Protein AF-A0A4R3TZY7-F1 (afdb_monomer_lite)

Structure (mmCIF, N/CA/C/O backbone):
data_AF-A0A4R3TZY7-F1
#
_entry.id   AF-A0A4R3TZY7-F1
#
loop_
_atom_site.group_PDB
_atom_site.id
_atom_site.type_symbol
_atom_site.label_atom_id
_atom_site.label_alt_id
_atom_site.label_comp_id
_atom_site.label_asym_id
_atom_site.label_entity_id
_atom_site.label_seq_id
_atom_site.pdbx_PDB_ins_code
_atom_site.Cartn_x
_atom_site.Cartn_y
_atom_site.Cartn_z
_atom_site.occupancy
_atom_site.B_iso_or_equiv
_atom_site.auth_seq_id
_atom_site.auth_comp_id
_atom_site.auth_asym_id
_atom_site.auth_atom_id
_atom_site.pdbx_PDB_model_num
ATOM 1 N N . MET A 1 1 ? 33.928 30.232 -74.718 1.00 36.72 1 MET A N 1
ATOM 2 C CA . MET A 1 1 ? 33.000 29.141 -75.083 1.00 36.72 1 MET A CA 1
ATOM 3 C C . MET A 1 1 ? 32.200 28.792 -73.833 1.00 36.72 1 MET A C 1
ATOM 5 O O . MET A 1 1 ? 32.835 28.385 -72.875 1.00 36.72 1 MET A O 1
ATOM 9 N N . ARG A 1 2 ? 30.868 29.002 -73.884 1.00 39.94 2 ARG A N 1
ATOM 10 C CA . ARG A 1 2 ? 29.787 28.531 -72.974 1.00 39.94 2 ARG A CA 1
ATOM 11 C C . ARG A 1 2 ? 29.890 29.001 -71.509 1.00 39.94 2 ARG A C 1
ATOM 13 O O . ARG A 1 2 ? 30.764 28.547 -70.793 1.00 39.94 2 ARG A O 1
ATOM 20 N N . GLN A 1 3 ? 29.173 30.028 -71.039 1.00 40.41 3 GLN A N 1
ATOM 21 C CA . GLN A 1 3 ? 27.714 30.279 -70.971 1.00 40.41 3 GLN A CA 1
ATOM 22 C C . GLN A 1 3 ? 26.880 29.210 -70.241 1.00 40.41 3 GLN A C 1
ATOM 24 O O . GLN A 1 3 ? 27.069 28.013 -70.434 1.00 40.41 3 GLN A O 1
ATOM 29 N N . ALA A 1 4 ? 25.993 29.759 -69.403 1.00 42.47 4 ALA A N 1
ATOM 30 C CA . ALA A 1 4 ? 25.164 29.222 -68.330 1.00 42.47 4 ALA A CA 1
ATOM 31 C C . ALA A 1 4 ? 24.164 28.124 -68.714 1.00 42.47 4 ALA A C 1
ATOM 33 O O . ALA A 1 4 ? 23.693 28.082 -69.848 1.00 42.47 4 ALA A O 1
ATOM 34 N N . ILE A 1 5 ? 23.766 27.337 -67.706 1.00 45.72 5 ILE A N 1
ATOM 35 C CA . ILE A 1 5 ? 22.423 26.758 -67.597 1.00 45.72 5 ILE A CA 1
ATOM 36 C C . ILE A 1 5 ? 21.953 26.931 -66.146 1.00 45.72 5 ILE A C 1
ATOM 38 O O . ILE A 1 5 ? 22.625 26.498 -65.210 1.00 45.72 5 ILE A O 1
ATOM 42 N N . ASP A 1 6 ? 20.819 27.617 -66.020 1.00 44.31 6 ASP A N 1
ATOM 43 C CA . ASP A 1 6 ? 19.999 27.817 -64.828 1.00 44.31 6 ASP A CA 1
ATOM 44 C C . ASP A 1 6 ? 19.553 26.500 -64.177 1.00 44.31 6 ASP A C 1
ATOM 46 O O . ASP A 1 6 ? 19.299 25.502 -64.851 1.00 44.31 6 ASP A O 1
ATOM 50 N N . GLY A 1 7 ? 19.379 26.524 -62.856 1.00 39.69 7 GLY A N 1
ATOM 51 C CA . GLY A 1 7 ? 18.825 25.411 -62.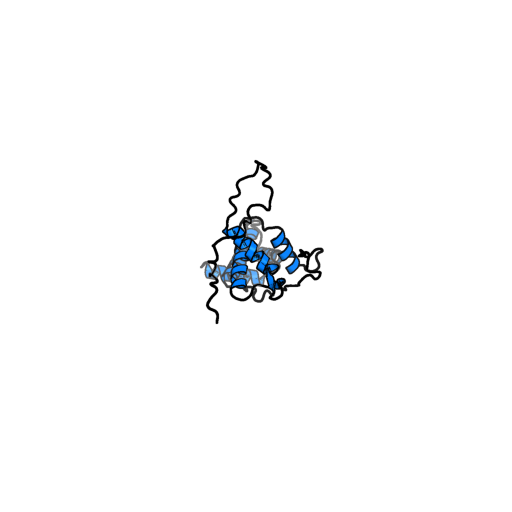089 1.00 39.69 7 GLY A CA 1
ATOM 52 C C . GLY A 1 7 ? 18.216 25.894 -60.781 1.00 39.69 7 GLY A C 1
ATOM 53 O O . GLY A 1 7 ? 18.884 25.939 -59.755 1.00 39.69 7 GLY A O 1
ATOM 54 N N . GLN A 1 8 ? 16.952 26.292 -60.879 1.00 39.03 8 GLN A N 1
ATOM 55 C CA . GLN A 1 8 ? 16.021 26.715 -59.836 1.00 39.03 8 GLN A CA 1
ATOM 56 C C . GLN A 1 8 ? 16.122 25.925 -58.518 1.00 39.03 8 GLN A C 1
ATOM 58 O O . GLN A 1 8 ? 16.147 24.697 -58.515 1.00 39.03 8 GLN A O 1
ATOM 63 N N . VAL A 1 9 ? 16.060 26.648 -57.396 1.00 52.22 9 VAL A N 1
ATOM 64 C CA . VAL A 1 9 ? 15.755 26.103 -56.065 1.00 52.22 9 VAL A CA 1
ATOM 65 C C . VAL A 1 9 ? 14.270 25.721 -56.030 1.00 52.22 9 VAL A C 1
ATOM 67 O O . VAL A 1 9 ? 13.437 26.614 -56.206 1.00 52.22 9 VAL A O 1
ATOM 70 N N . PRO A 1 10 ? 13.889 24.457 -55.775 1.00 44.47 10 PRO A N 1
ATOM 71 C CA . PRO A 1 10 ? 12.520 24.141 -55.414 1.00 44.47 10 PRO A CA 1
ATOM 72 C C . PRO A 1 10 ? 12.317 24.504 -53.945 1.00 44.47 10 PRO A C 1
ATOM 74 O O . PRO A 1 10 ? 12.940 23.940 -53.045 1.00 44.47 10 PRO A O 1
ATOM 77 N N . SER A 1 11 ? 11.445 25.479 -53.720 1.00 49.03 11 SER A N 1
ATOM 78 C CA . SER A 1 11 ? 10.800 25.733 -52.440 1.00 49.03 11 SER A CA 1
ATOM 79 C C . SER A 1 11 ? 10.118 24.445 -51.978 1.00 49.03 11 SE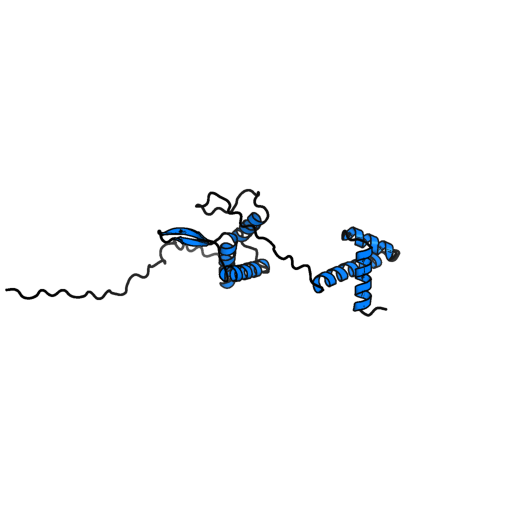R A C 1
ATOM 81 O O . SER A 1 11 ? 9.190 23.980 -52.635 1.00 49.03 11 SER A O 1
ATOM 83 N N . ALA A 1 12 ? 10.598 23.850 -50.885 1.00 40.25 12 ALA A N 1
ATOM 84 C CA . ALA A 1 12 ? 9.912 22.734 -50.253 1.00 40.25 12 ALA A CA 1
ATOM 85 C C . ALA A 1 12 ? 8.586 23.253 -49.684 1.00 40.25 12 ALA A C 1
ATOM 87 O O . ALA A 1 12 ? 8.556 24.059 -48.752 1.00 40.25 12 ALA A O 1
ATOM 88 N N . SER A 1 13 ? 7.511 22.837 -50.338 1.00 43.16 13 SER A N 1
ATOM 89 C CA . SER A 1 13 ? 6.131 22.926 -49.898 1.00 43.16 13 SER A CA 1
ATOM 90 C C . SER A 1 13 ? 5.970 22.302 -48.511 1.00 43.16 13 SER A C 1
ATOM 92 O O . SER A 1 13 ? 6.480 21.215 -48.252 1.00 43.16 13 SER A O 1
ATOM 94 N N . ASN A 1 14 ? 5.239 22.999 -47.639 1.00 50.97 14 ASN A N 1
ATOM 95 C CA . ASN A 1 14 ? 4.512 22.369 -46.544 1.00 50.97 14 ASN A CA 1
ATOM 96 C C . ASN A 1 14 ? 3.617 21.287 -47.146 1.00 50.97 14 ASN A C 1
ATOM 98 O O . ASN A 1 14 ? 2.808 21.642 -47.995 1.00 50.97 14 ASN A O 1
ATOM 102 N N . GLU A 1 15 ? 3.769 20.036 -46.726 1.00 50.78 15 GLU A N 1
ATOM 103 C CA . GLU A 1 15 ? 2.727 19.004 -46.672 1.00 50.78 15 GLU A CA 1
ATOM 104 C C . GLU A 1 15 ? 3.341 17.691 -46.164 1.00 50.78 15 GLU A C 1
ATOM 106 O O . GLU A 1 15 ? 4.545 17.469 -46.291 1.00 50.78 15 GLU A O 1
ATOM 111 N N . ASP A 1 16 ? 2.480 16.875 -45.559 1.00 48.19 16 ASP A N 1
ATOM 112 C CA . ASP A 1 16 ? 2.703 15.554 -44.959 1.00 48.19 16 ASP A CA 1
ATOM 113 C C . ASP A 1 16 ? 2.975 15.540 -43.444 1.00 48.19 16 ASP A C 1
ATOM 115 O O . ASP A 1 16 ? 3.926 14.940 -42.938 1.00 48.19 16 ASP A O 1
ATOM 119 N N . GLU A 1 17 ? 2.045 16.134 -42.687 1.00 51.94 17 GLU A N 1
ATOM 120 C CA . GLU A 1 17 ? 1.687 15.544 -41.393 1.00 51.94 17 GLU A CA 1
ATOM 121 C C . GLU A 1 17 ? 1.022 14.179 -41.657 1.00 51.94 17 GLU A C 1
ATOM 123 O O . GLU A 1 17 ? 0.091 14.104 -42.462 1.00 51.94 17 GLU A O 1
ATOM 128 N N . PRO A 1 18 ? 1.473 13.082 -41.025 1.00 50.00 18 PRO A N 1
ATOM 129 C CA . PRO A 1 18 ? 0.845 11.783 -41.216 1.00 50.00 18 PRO A CA 1
ATOM 130 C C . PRO A 1 18 ? -0.581 11.792 -40.651 1.00 50.00 18 PRO A C 1
ATOM 132 O O . PRO A 1 18 ? -0.791 11.951 -39.447 1.00 50.00 18 PRO A O 1
ATOM 135 N N . ASP A 1 19 ? -1.552 11.605 -41.545 1.00 52.56 19 ASP A N 1
ATOM 136 C CA . ASP A 1 19 ? -2.971 11.454 -41.237 1.00 52.56 19 ASP A CA 1
ATOM 137 C C . ASP A 1 19 ? -3.220 10.097 -40.555 1.00 52.56 19 ASP A C 1
ATOM 139 O O . ASP A 1 19 ? -3.372 9.051 -41.189 1.00 52.56 19 ASP A O 1
ATOM 143 N N . TRP A 1 20 ? -3.204 10.103 -39.222 1.00 53.31 20 TRP A N 1
ATOM 144 C CA . TRP A 1 20 ? -3.446 8.915 -38.397 1.00 53.31 20 TRP A CA 1
ATOM 145 C C . TRP A 1 20 ? -4.936 8.566 -38.250 1.00 53.31 20 TRP A C 1
ATOM 147 O O . TRP A 1 20 ? -5.265 7.600 -37.559 1.00 53.31 20 TRP A O 1
ATOM 157 N N . ALA A 1 21 ? -5.851 9.313 -38.879 1.00 45.91 21 ALA A N 1
ATOM 158 C CA . ALA A 1 21 ? -7.289 9.185 -38.636 1.00 45.91 21 ALA A CA 1
ATOM 159 C C . ALA A 1 21 ? -7.951 7.945 -39.278 1.00 45.91 21 ALA A C 1
ATOM 161 O O . ALA A 1 21 ? -9.119 7.677 -39.011 1.00 45.91 21 ALA A O 1
ATOM 162 N N . GLY A 1 22 ? -7.237 7.167 -40.102 1.00 48.06 22 GLY A N 1
ATOM 163 C CA . GLY A 1 22 ? -7.840 6.118 -40.941 1.00 48.06 22 GLY A CA 1
ATOM 164 C C . GLY A 1 22 ? -7.630 4.654 -40.526 1.00 48.06 22 GLY A C 1
ATOM 165 O O . GLY A 1 22 ? -8.086 3.768 -41.243 1.00 48.06 22 GLY A O 1
ATOM 166 N N . LEU A 1 23 ? -6.924 4.354 -39.429 1.00 47.91 23 LEU A N 1
ATOM 167 C CA . LEU A 1 23 ? -6.472 2.977 -39.134 1.00 47.91 23 LEU A CA 1
ATOM 168 C C . LEU A 1 23 ? -7.411 2.127 -38.257 1.00 47.91 23 LEU A C 1
ATOM 170 O O . LEU A 1 23 ? -7.113 0.956 -38.026 1.00 47.91 23 LEU A O 1
ATOM 174 N N . PHE A 1 24 ? -8.552 2.662 -37.816 1.00 45.72 24 PHE A N 1
ATOM 175 C CA . PHE A 1 24 ? -9.557 1.898 -37.069 1.00 45.72 24 PHE A CA 1
ATOM 176 C C . PHE A 1 24 ? -10.939 2.081 -37.708 1.00 45.72 24 PHE A C 1
ATOM 178 O O . PHE A 1 24 ? -11.412 3.215 -37.784 1.00 45.72 24 PHE A O 1
ATOM 185 N N . PRO A 1 25 ? -11.605 1.011 -38.183 1.00 42.97 25 PRO A N 1
ATOM 186 C CA . PRO A 1 25 ? -12.984 1.124 -38.632 1.00 42.97 25 PRO A CA 1
ATOM 187 C C . PRO A 1 25 ? -13.856 1.512 -37.432 1.00 42.97 25 PRO A C 1
ATOM 189 O O . PRO A 1 25 ? -13.900 0.800 -36.429 1.00 42.97 25 PRO A O 1
ATOM 192 N N . VAL A 1 26 ? -14.526 2.661 -37.530 1.00 51.50 26 VAL A N 1
ATOM 193 C CA . VAL A 1 26 ? -15.570 3.074 -36.586 1.00 51.50 26 VAL A CA 1
ATOM 194 C C . VAL A 1 26 ? -16.808 2.243 -36.909 1.00 51.50 26 VAL A C 1
ATOM 196 O O . VAL A 1 26 ? -17.621 2.617 -37.751 1.00 51.50 26 VAL A O 1
ATOM 199 N N . GLU A 1 27 ? -16.915 1.067 -36.294 1.00 46.28 27 GLU A N 1
ATOM 200 C CA . GLU A 1 27 ? -18.196 0.375 -36.203 1.00 46.28 27 GLU A CA 1
ATOM 201 C C . GLU A 1 27 ? -19.048 1.100 -35.158 1.00 46.28 27 GLU A C 1
ATOM 203 O O . GLU A 1 27 ? -18.733 1.132 -33.968 1.00 46.28 27 GLU A O 1
ATOM 208 N N . ASP A 1 28 ? -20.104 1.738 -35.653 1.00 49.25 28 ASP A N 1
ATOM 209 C CA . ASP A 1 28 ? -21.058 2.559 -34.916 1.00 49.25 28 ASP A CA 1
ATOM 210 C C . ASP A 1 28 ? -21.964 1.672 -34.040 1.00 49.25 28 ASP A C 1
ATOM 212 O O . ASP A 1 28 ? -23.135 1.432 -34.339 1.00 49.25 28 ASP A O 1
ATOM 216 N N . ASN A 1 29 ? -21.405 1.129 -32.955 1.00 44.31 29 ASN A N 1
ATOM 217 C CA . ASN A 1 29 ? -22.172 0.484 -31.892 1.00 44.31 29 ASN A CA 1
ATOM 218 C C . ASN A 1 29 ? -22.624 1.542 -30.887 1.00 44.31 29 ASN A C 1
ATOM 220 O O . ASN A 1 29 ? -22.023 1.790 -29.842 1.00 44.31 29 ASN A O 1
ATOM 224 N N . SER A 1 30 ? -23.737 2.167 -31.245 1.00 48.91 30 SER A N 1
ATOM 225 C CA . SER A 1 30 ? -24.542 3.040 -30.403 1.00 48.91 30 SER A CA 1
ATOM 226 C C . SER A 1 30 ? -25.183 2.265 -29.245 1.00 48.91 30 SER A C 1
ATOM 228 O O . SER A 1 30 ? -26.372 1.960 -29.253 1.00 48.91 30 SER A O 1
ATOM 230 N N . SER A 1 31 ? -24.399 1.984 -28.207 1.00 55.66 31 SER A N 1
ATOM 231 C CA . SER A 1 31 ? -24.909 1.730 -26.858 1.00 55.66 31 SER A CA 1
ATOM 232 C C . SER A 1 31 ? -23.764 1.698 -25.855 1.00 55.66 31 SER A C 1
ATOM 234 O O . SER A 1 31 ? -23.296 0.615 -25.543 1.00 55.66 31 SER A O 1
ATOM 236 N N . GLU A 1 32 ? -23.313 2.828 -25.303 1.00 42.00 32 GLU A N 1
ATOM 237 C CA . GLU A 1 32 ? -22.439 2.748 -24.128 1.00 42.00 32 GLU A CA 1
ATOM 238 C C . GLU A 1 32 ? -22.428 4.044 -23.315 1.00 42.00 32 GLU A C 1
ATOM 240 O O . GLU A 1 32 ? -22.309 5.154 -23.827 1.00 42.00 32 GLU A O 1
ATOM 245 N N . SER A 1 33 ? -22.637 3.869 -22.014 1.00 41.56 33 SER A N 1
ATOM 246 C CA . SER A 1 33 ? -22.611 4.884 -20.970 1.00 41.56 33 SER A CA 1
ATOM 247 C C . SER A 1 33 ? -21.438 5.844 -21.143 1.00 41.56 33 SER A C 1
ATOM 249 O O . SER A 1 33 ? -20.289 5.407 -21.144 1.00 41.56 33 SER A O 1
ATOM 251 N N . GLY A 1 34 ? -21.734 7.142 -21.216 1.00 39.91 34 GLY A N 1
ATOM 252 C CA . GLY A 1 34 ? -20.739 8.207 -21.179 1.00 39.91 34 GLY A CA 1
ATOM 253 C C . GLY A 1 34 ? -19.966 8.187 -19.864 1.00 39.91 34 GLY A C 1
ATOM 254 O O . GLY A 1 34 ? -20.321 8.878 -18.912 1.00 39.91 34 GLY A O 1
ATOM 255 N N . VAL A 1 35 ? -18.913 7.377 -19.807 1.00 50.22 35 VAL A N 1
ATOM 256 C CA . VAL A 1 35 ? -17.815 7.575 -18.874 1.00 50.22 35 VAL A CA 1
ATOM 257 C C . VAL A 1 35 ? -16.957 8.634 -19.537 1.00 50.22 35 VAL A C 1
ATOM 259 O O . VAL A 1 35 ? -16.161 8.343 -20.426 1.00 50.22 35 VAL A O 1
ATOM 262 N N . GLU A 1 36 ? -17.182 9.884 -19.157 1.00 51.69 36 GLU A N 1
ATOM 263 C CA . GLU A 1 36 ? -16.222 10.952 -19.391 1.00 51.69 36 GLU A CA 1
ATOM 264 C C . GLU A 1 36 ? -14.937 10.510 -18.676 1.00 51.69 36 GLU A C 1
ATOM 266 O O . GLU A 1 36 ? -14.817 10.597 -17.454 1.00 51.69 36 GLU A O 1
ATOM 271 N N . LEU A 1 37 ? -14.047 9.842 -19.417 1.00 57.38 37 LEU A N 1
ATOM 272 C CA . LEU A 1 37 ? -12.809 9.320 -18.865 1.00 57.38 37 LEU A CA 1
ATOM 273 C C . LEU A 1 37 ? -11.982 10.526 -18.457 1.00 57.38 37 LEU A C 1
ATOM 275 O O . LEU A 1 37 ? -11.480 11.263 -19.304 1.00 57.38 37 LEU A O 1
ATOM 279 N N . ASP A 1 38 ? -11.878 10.716 -17.147 1.00 77.75 38 ASP A N 1
ATOM 280 C CA . ASP A 1 38 ? -11.058 11.752 -16.554 1.00 77.75 38 ASP A CA 1
ATOM 281 C C . ASP A 1 38 ? -9.638 11.646 -17.131 1.00 77.75 38 ASP A C 1
ATOM 283 O O . ASP A 1 38 ? -8.943 10.637 -16.962 1.00 77.75 38 ASP A O 1
ATOM 287 N N . LEU A 1 39 ? -9.223 12.673 -17.874 1.00 80.38 39 LEU A N 1
ATOM 288 C CA . LEU A 1 39 ? -7.907 12.727 -18.511 1.00 80.38 39 LEU A CA 1
ATOM 289 C C . LEU A 1 39 ? -6.795 12.569 -17.467 1.00 80.38 39 LEU A C 1
ATOM 291 O O . LEU A 1 39 ? -5.768 11.951 -17.750 1.00 80.38 39 LEU A O 1
ATOM 295 N N . GLU A 1 40 ? -7.032 13.039 -16.238 1.00 85.19 40 GLU A N 1
ATOM 296 C CA . GLU A 1 40 ? -6.110 12.865 -15.121 1.00 85.19 40 GLU A CA 1
ATOM 297 C C . GLU A 1 40 ? -5.992 11.395 -14.696 1.00 85.19 40 GLU A C 1
ATOM 299 O O . GLU A 1 40 ? -4.889 10.919 -14.418 1.00 85.19 40 GLU A O 1
ATOM 304 N N . PHE A 1 41 ? -7.098 10.646 -14.712 1.00 86.44 41 PHE A N 1
ATOM 305 C CA . PHE A 1 41 ? -7.095 9.212 -14.425 1.00 86.44 41 PHE A CA 1
ATOM 306 C C . PHE A 1 41 ? -6.316 8.425 -15.483 1.00 86.44 41 PHE A C 1
ATOM 308 O O . PHE A 1 41 ? -5.525 7.542 -15.141 1.00 86.44 41 PHE A O 1
ATOM 315 N N . LEU A 1 42 ? -6.501 8.750 -16.766 1.00 87.25 42 LEU A N 1
ATOM 316 C CA . LEU A 1 42 ? -5.780 8.095 -17.861 1.00 87.25 42 LEU A CA 1
ATOM 317 C C . LEU A 1 42 ? -4.276 8.385 -17.821 1.00 87.25 42 LEU A C 1
ATOM 319 O O . LEU A 1 42 ? -3.466 7.482 -18.056 1.00 87.25 42 LEU A O 1
ATOM 323 N N . ASP A 1 43 ? -3.889 9.616 -17.500 1.00 90.19 43 ASP A N 1
ATOM 324 C CA . ASP A 1 43 ? -2.482 9.974 -17.331 1.00 90.19 43 ASP A CA 1
ATOM 325 C C . ASP A 1 43 ? -1.870 9.282 -16.111 1.00 90.19 43 ASP A C 1
ATOM 327 O O . ASP A 1 43 ? -0.760 8.739 -16.190 1.00 90.19 43 ASP A O 1
ATOM 331 N N . ASP A 1 44 ? -2.615 9.204 -15.008 1.00 90.69 44 ASP A N 1
ATOM 332 C CA . ASP A 1 44 ? -2.182 8.483 -13.818 1.00 90.69 44 ASP A CA 1
ATOM 333 C C . ASP A 1 44 ? -2.006 6.987 -14.084 1.00 90.69 44 ASP A C 1
ATOM 335 O O . ASP A 1 44 ? -1.027 6.383 -13.622 1.00 90.69 44 ASP A O 1
ATOM 339 N N . LEU A 1 45 ? -2.909 6.391 -14.865 1.00 90.00 45 LEU A N 1
ATOM 340 C CA . LEU A 1 45 ? -2.827 5.004 -15.309 1.00 90.00 45 LEU A CA 1
ATOM 341 C C . LEU A 1 45 ? -1.552 4.768 -16.126 1.00 90.00 45 LEU A C 1
ATOM 343 O O . LEU A 1 45 ? -0.762 3.880 -15.796 1.00 90.00 45 LEU A O 1
ATOM 347 N N . LYS A 1 46 ? -1.310 5.590 -17.153 1.00 88.75 46 LYS A N 1
ATOM 348 C CA . LYS A 1 46 ? -0.123 5.486 -18.016 1.00 88.75 46 LYS A CA 1
ATOM 349 C C . LYS A 1 46 ? 1.169 5.604 -17.215 1.00 88.75 46 LYS A C 1
ATOM 351 O O . LYS A 1 46 ? 2.080 4.790 -17.382 1.00 88.75 46 LYS A O 1
ATOM 356 N N . LEU A 1 47 ? 1.247 6.588 -16.321 1.00 90.69 47 LEU A N 1
ATOM 357 C CA . LEU A 1 47 ? 2.408 6.788 -15.457 1.00 90.69 47 LEU A CA 1
ATOM 358 C C . LEU A 1 47 ? 2.623 5.599 -14.518 1.00 90.69 47 LEU A C 1
ATOM 360 O O . LEU A 1 47 ? 3.757 5.151 -14.344 1.00 90.69 47 LEU A O 1
ATOM 364 N N . SER A 1 48 ? 1.547 5.054 -13.954 1.00 89.25 48 SER A N 1
ATOM 365 C CA . SER A 1 48 ? 1.598 3.898 -13.056 1.00 89.25 48 SER A CA 1
ATOM 366 C C . SER A 1 48 ? 2.057 2.631 -13.773 1.00 89.25 48 SER A C 1
ATOM 368 O O . SER A 1 48 ? 2.932 1.928 -13.269 1.00 89.25 48 SER A O 1
ATOM 370 N N . ILE A 1 49 ? 1.557 2.371 -14.983 1.00 86.31 49 ILE A N 1
ATOM 371 C CA . ILE A 1 49 ? 2.022 1.258 -15.823 1.00 86.31 49 ILE A CA 1
ATOM 372 C C . ILE A 1 49 ? 3.499 1.454 -16.184 1.00 86.31 49 ILE A C 1
ATOM 374 O O . ILE A 1 49 ? 4.297 0.536 -16.004 1.00 86.31 49 ILE A O 1
ATOM 378 N N . GLY A 1 50 ? 3.903 2.658 -16.600 1.00 84.12 50 GLY A N 1
ATOM 379 C CA . GLY A 1 50 ? 5.303 2.970 -16.903 1.00 84.12 50 GLY A CA 1
ATOM 380 C C . GLY A 1 50 ? 6.237 2.840 -15.692 1.00 84.12 50 GLY A C 1
ATOM 381 O O . GLY A 1 50 ? 7.400 2.451 -15.834 1.00 84.12 50 GLY A O 1
ATOM 382 N N . LEU A 1 51 ? 5.739 3.116 -14.483 1.00 87.19 51 LEU A N 1
ATOM 383 C CA . LEU A 1 51 ? 6.469 2.894 -13.237 1.00 87.19 51 LEU A CA 1
ATOM 384 C C . LEU A 1 51 ? 6.652 1.402 -12.948 1.00 87.19 51 LEU A C 1
ATOM 386 O O . LEU A 1 51 ? 7.761 0.985 -12.612 1.00 87.19 51 LEU A O 1
ATOM 390 N N . LEU A 1 52 ? 5.587 0.610 -13.046 1.00 84.38 52 LEU A N 1
ATOM 391 C CA . LEU A 1 52 ? 5.600 -0.794 -12.635 1.00 84.38 52 LEU A CA 1
ATOM 392 C C . LEU A 1 52 ? 6.217 -1.701 -13.713 1.00 84.38 52 LEU A C 1
ATOM 394 O O . LEU A 1 52 ? 7.124 -2.475 -13.419 1.00 84.38 52 LEU A O 1
ATOM 398 N N . GLY A 1 53 ? 5.777 -1.558 -14.964 1.00 75.50 53 GLY A N 1
ATOM 399 C CA . GLY A 1 53 ? 6.185 -2.383 -16.104 1.00 75.50 53 GLY A CA 1
ATOM 400 C C . GLY A 1 53 ? 7.353 -1.827 -16.922 1.00 75.50 53 GLY A C 1
ATOM 401 O O . GLY A 1 53 ? 7.961 -2.571 -17.688 1.00 75.50 53 GLY A O 1
ATOM 402 N N . GLY A 1 54 ? 7.718 -0.555 -16.747 1.00 81.19 54 GLY A N 1
ATOM 403 C CA . GLY A 1 54 ? 8.699 0.127 -17.596 1.00 81.19 54 GLY A CA 1
ATOM 404 C C . GLY A 1 54 ? 8.076 0.722 -18.865 1.00 81.19 54 GLY A C 1
ATOM 405 O O . GLY A 1 54 ? 6.924 0.466 -19.202 1.00 81.19 54 GLY A O 1
ATOM 406 N N . VAL A 1 55 ? 8.848 1.549 -19.564 1.00 80.00 55 VAL A N 1
ATOM 407 C CA . VAL A 1 55 ? 8.448 2.251 -20.791 1.00 80.00 55 VAL A CA 1
ATOM 408 C C . VAL A 1 55 ? 9.297 1.746 -21.950 1.00 80.00 55 VAL A C 1
ATOM 410 O O . VAL A 1 55 ? 10.496 1.524 -21.791 1.00 80.00 55 VAL A O 1
ATOM 413 N N . HIS A 1 56 ? 8.692 1.580 -23.120 1.00 78.31 56 HIS A N 1
ATOM 414 C CA . HIS A 1 56 ? 9.429 1.281 -24.342 1.00 78.31 56 HIS A CA 1
ATOM 415 C C . HIS A 1 56 ? 9.842 2.597 -24.992 1.00 78.31 56 HIS A C 1
ATOM 417 O O . HIS A 1 56 ? 9.008 3.466 -25.227 1.00 78.31 56 HIS A O 1
ATOM 423 N N . ASP A 1 57 ? 11.137 2.751 -25.229 1.00 76.31 57 ASP A N 1
ATOM 424 C CA . ASP A 1 57 ? 11.707 3.875 -25.960 1.00 76.31 57 ASP A CA 1
ATOM 425 C C . ASP A 1 57 ? 12.288 3.370 -27.279 1.00 76.31 57 ASP A C 1
ATOM 427 O O . ASP A 1 57 ? 12.680 2.205 -27.375 1.00 76.31 57 ASP A O 1
ATOM 431 N N . VAL A 1 58 ? 12.372 4.224 -28.292 1.00 76.56 58 VAL A N 1
ATOM 432 C CA . VAL A 1 58 ? 13.013 3.844 -29.553 1.00 76.56 58 VAL A CA 1
ATOM 433 C C . VAL A 1 58 ? 14.514 4.064 -29.393 1.00 76.56 58 VAL A C 1
ATOM 435 O O . VAL A 1 58 ? 14.987 5.176 -29.157 1.00 76.56 58 VAL A O 1
ATOM 438 N N . GLY A 1 59 ? 15.282 2.977 -29.456 1.00 69.75 59 GLY A N 1
ATOM 439 C CA . GLY A 1 59 ? 16.736 3.036 -29.416 1.00 69.75 59 GLY A CA 1
ATOM 440 C C . GLY A 1 59 ? 17.305 3.784 -30.624 1.00 69.75 59 GLY A C 1
ATOM 441 O O . GLY A 1 59 ? 16.637 3.967 -31.637 1.00 69.75 59 GLY A O 1
ATOM 442 N N . LYS A 1 60 ? 18.585 4.166 -30.548 1.00 75.38 60 LYS A N 1
ATOM 443 C CA . LYS A 1 60 ? 19.294 4.829 -31.661 1.00 75.38 60 LYS A CA 1
ATOM 444 C C . LYS A 1 60 ? 19.292 4.007 -32.956 1.00 75.38 60 LYS A C 1
ATOM 446 O O . LYS A 1 60 ? 19.402 4.577 -34.032 1.00 75.38 60 LYS A O 1
ATOM 451 N N . ASP A 1 61 ? 19.121 2.696 -32.826 1.00 79.25 61 ASP A N 1
ATOM 452 C CA . ASP A 1 61 ? 19.095 1.732 -33.925 1.00 79.25 61 ASP A CA 1
ATOM 453 C C . ASP A 1 61 ? 17.670 1.500 -34.474 1.00 79.25 61 ASP A C 1
ATOM 455 O O . ASP A 1 61 ? 17.447 0.580 -35.253 1.00 79.25 61 ASP A O 1
ATOM 459 N N . GLY A 1 62 ? 16.677 2.283 -34.026 1.00 77.19 62 GLY A N 1
ATOM 460 C CA . GLY A 1 62 ? 15.267 2.144 -34.414 1.00 77.19 62 GLY A CA 1
ATOM 461 C C . GLY A 1 62 ? 14.523 0.992 -33.726 1.00 77.19 62 GLY A C 1
ATOM 462 O O . GLY A 1 62 ? 13.324 0.825 -33.933 1.00 77.19 62 GLY A O 1
ATOM 463 N N . LEU A 1 63 ? 15.205 0.206 -32.888 1.00 70.50 63 LEU A N 1
ATOM 464 C CA . LEU A 1 63 ? 14.617 -0.932 -32.182 1.00 70.50 63 LEU A CA 1
ATOM 465 C C . LEU A 1 63 ? 13.969 -0.507 -30.851 1.00 70.50 63 LEU A C 1
ATOM 467 O O . LEU A 1 63 ? 14.551 0.310 -30.127 1.00 70.50 63 LEU A O 1
ATOM 471 N N . PRO A 1 64 ? 12.806 -1.075 -30.478 1.00 72.69 64 PRO A N 1
ATOM 472 C CA . PRO A 1 64 ? 12.179 -0.802 -29.192 1.00 72.69 64 PRO A CA 1
ATOM 473 C C . PRO A 1 64 ? 13.064 -1.322 -28.055 1.00 72.69 64 PRO A C 1
ATOM 475 O O . PRO A 1 64 ? 13.439 -2.492 -28.005 1.00 72.69 64 PRO A O 1
ATOM 478 N N . LYS A 1 65 ? 13.392 -0.437 -27.117 1.00 74.25 65 LYS A N 1
ATOM 479 C CA . LYS A 1 65 ? 14.192 -0.726 -25.932 1.00 74.25 65 LYS A CA 1
ATOM 480 C C . LYS A 1 65 ? 13.410 -0.373 -24.681 1.00 74.25 65 LYS A C 1
ATOM 482 O O . LYS A 1 65 ? 13.037 0.777 -24.458 1.00 74.25 65 LYS A O 1
ATOM 487 N N . LYS A 1 66 ? 13.227 -1.358 -23.809 1.00 75.00 66 LYS A N 1
ATOM 488 C CA . LYS A 1 66 ? 12.614 -1.146 -22.501 1.00 75.00 66 LYS A CA 1
ATOM 489 C C . LYS A 1 66 ? 13.549 -0.347 -21.593 1.00 75.00 66 LYS A C 1
ATOM 491 O O . LYS A 1 66 ? 14.722 -0.688 -21.417 1.00 75.00 66 LYS A O 1
ATOM 496 N N . ARG A 1 67 ? 13.026 0.718 -20.993 1.00 80.12 67 ARG A N 1
ATOM 497 C CA . ARG A 1 67 ? 13.692 1.513 -19.960 1.00 80.12 67 ARG A CA 1
ATOM 498 C C . ARG A 1 67 ? 12.748 1.806 -18.807 1.00 80.12 67 ARG A C 1
ATOM 500 O O . ARG A 1 67 ? 11.547 1.954 -18.980 1.00 80.12 67 ARG A O 1
ATOM 507 N N . TYR A 1 68 ? 13.309 1.976 -17.620 1.00 81.12 68 TYR A N 1
ATOM 508 C CA . TYR A 1 68 ? 12.543 2.416 -16.460 1.00 81.12 68 TYR A CA 1
ATOM 509 C C . TYR A 1 68 ? 12.563 3.935 -16.319 1.00 81.12 68 TYR A C 1
ATOM 511 O O . TYR A 1 68 ? 13.540 4.596 -16.687 1.00 81.12 68 TYR A O 1
ATOM 519 N N . LEU A 1 69 ? 11.484 4.475 -15.750 1.00 83.06 69 LEU A N 1
ATOM 520 C CA . LEU A 1 69 ? 11.428 5.864 -15.302 1.00 83.06 69 LEU A CA 1
ATOM 521 C C . LEU A 1 69 ? 12.512 6.104 -14.240 1.00 83.06 69 LEU A C 1
ATOM 523 O O . LEU A 1 69 ? 12.726 5.256 -13.372 1.00 83.06 69 LEU A O 1
ATOM 527 N N . ARG A 1 70 ? 13.200 7.250 -14.317 1.00 83.81 70 ARG A N 1
ATOM 528 C CA . ARG A 1 70 ? 14.271 7.649 -13.387 1.00 83.81 70 ARG A CA 1
ATOM 529 C C . ARG A 1 70 ? 14.092 9.098 -12.936 1.00 83.81 70 ARG A C 1
ATOM 531 O O . ARG A 1 70 ? 13.506 9.913 -13.651 1.00 83.81 70 ARG A O 1
ATOM 538 N N . GLY A 1 71 ? 14.627 9.424 -11.759 1.00 84.38 71 GLY A N 1
ATOM 539 C CA . GLY A 1 71 ? 14.624 10.786 -11.218 1.00 84.38 71 GLY A CA 1
ATOM 540 C C . GLY A 1 71 ? 13.207 11.341 -11.048 1.00 84.38 71 GLY A C 1
ATOM 541 O O . GLY A 1 71 ? 12.339 10.682 -10.475 1.00 84.38 71 GLY A O 1
ATOM 542 N N . ASN A 1 72 ? 12.956 12.539 -11.580 1.00 86.81 72 ASN A N 1
ATOM 543 C CA . ASN A 1 72 ? 11.663 13.219 -11.444 1.00 86.81 72 ASN A CA 1
ATOM 544 C C . ASN A 1 72 ? 10.494 12.433 -12.056 1.00 86.81 72 ASN A C 1
ATOM 546 O O . ASN A 1 72 ? 9.396 12.465 -11.508 1.00 86.81 72 ASN A O 1
ATOM 550 N N . GLN A 1 73 ? 10.722 11.685 -13.140 1.00 85.25 73 GLN A N 1
ATOM 551 C CA . GLN A 1 73 ? 9.674 10.878 -13.778 1.00 85.25 73 GLN A CA 1
ATOM 552 C C . GLN A 1 73 ? 9.171 9.778 -12.841 1.00 85.25 73 GLN A C 1
ATOM 554 O O . GLN A 1 73 ? 7.973 9.532 -12.745 1.00 85.25 73 GLN A O 1
ATOM 559 N N . GLU A 1 74 ? 10.087 9.149 -12.104 1.00 86.44 74 GLU A N 1
ATOM 560 C CA . GLU A 1 74 ? 9.731 8.126 -11.126 1.00 86.44 74 GLU A CA 1
ATOM 561 C C . GLU A 1 74 ? 8.930 8.726 -9.967 1.00 86.44 74 GLU A C 1
ATOM 563 O O . GLU A 1 74 ? 7.946 8.142 -9.521 1.00 86.44 74 GLU A O 1
ATOM 568 N N . PHE A 1 75 ? 9.321 9.909 -9.491 1.00 86.31 75 PHE A N 1
ATOM 569 C CA . PHE A 1 75 ? 8.612 10.596 -8.415 1.00 86.31 75 PHE A CA 1
ATOM 570 C C . PHE A 1 75 ? 7.177 10.975 -8.805 1.00 86.31 75 PHE A C 1
ATOM 572 O O . PHE A 1 75 ? 6.248 10.734 -8.033 1.00 86.31 75 PHE A O 1
ATOM 579 N N . VAL A 1 76 ? 6.990 11.528 -10.006 1.00 90.06 76 VAL A N 1
ATOM 580 C CA . VAL A 1 76 ? 5.662 11.866 -10.541 1.00 90.06 76 VAL A CA 1
ATOM 581 C C . VAL A 1 76 ? 4.818 10.603 -10.698 1.00 90.06 76 VAL A C 1
ATOM 583 O O . VAL A 1 76 ? 3.689 10.560 -10.217 1.00 90.06 76 VAL A O 1
ATOM 586 N N . ALA A 1 77 ? 5.388 9.536 -11.253 1.00 89.50 77 ALA A N 1
ATOM 587 C CA . ALA A 1 77 ? 4.664 8.287 -11.434 1.00 89.50 77 ALA A CA 1
ATOM 588 C C . ALA A 1 77 ? 4.312 7.584 -10.109 1.00 89.50 77 ALA A C 1
ATOM 590 O O . ALA A 1 77 ? 3.260 6.961 -9.994 1.00 89.50 77 ALA A O 1
ATOM 591 N N . ARG A 1 78 ? 5.137 7.729 -9.062 1.00 89.50 78 ARG A N 1
ATOM 592 C CA . ARG A 1 78 ? 4.795 7.266 -7.703 1.00 89.50 78 ARG A CA 1
ATOM 593 C C . ARG A 1 78 ? 3.609 8.034 -7.123 1.00 89.50 78 ARG A C 1
ATOM 595 O O . ARG A 1 78 ? 2.785 7.435 -6.436 1.00 89.50 78 ARG A O 1
ATOM 602 N N . LYS A 1 79 ? 3.523 9.346 -7.372 1.00 91.81 79 LYS A N 1
ATOM 603 C CA . LYS A 1 79 ? 2.365 10.155 -6.960 1.00 91.81 79 LYS A CA 1
ATOM 604 C C . LYS A 1 79 ? 1.103 9.727 -7.700 1.00 91.81 79 LYS A C 1
ATOM 606 O O . LYS A 1 79 ? 0.096 9.517 -7.035 1.00 91.81 79 LYS A O 1
ATOM 611 N N . ALA A 1 80 ? 1.191 9.540 -9.014 1.00 91.00 80 ALA A N 1
ATOM 612 C CA . ALA A 1 80 ? 0.105 9.020 -9.840 1.00 91.00 80 ALA A CA 1
ATOM 613 C C . ALA A 1 80 ? -0.423 7.679 -9.310 1.00 91.00 80 ALA A C 1
ATOM 615 O O . ALA A 1 80 ? -1.599 7.555 -8.980 1.00 91.00 80 ALA A O 1
ATOM 616 N N . LEU A 1 81 ? 0.471 6.710 -9.077 1.00 91.25 81 LEU A N 1
ATOM 617 C CA . LEU A 1 81 ? 0.091 5.418 -8.504 1.00 91.25 81 LEU A CA 1
ATOM 618 C C . LEU A 1 81 ? -0.577 5.572 -7.131 1.00 91.25 81 LEU A C 1
ATOM 620 O O . LEU A 1 81 ? -1.575 4.916 -6.844 1.00 91.25 81 LEU A O 1
ATOM 624 N N . ALA A 1 82 ? -0.063 6.458 -6.274 1.00 90.69 82 ALA A N 1
ATOM 625 C CA . ALA A 1 82 ? -0.673 6.719 -4.974 1.00 90.69 82 ALA A CA 1
ATOM 626 C C . ALA A 1 82 ? -2.068 7.358 -5.084 1.00 90.69 82 ALA A C 1
ATOM 628 O O . ALA A 1 82 ? -2.903 7.097 -4.220 1.00 90.69 82 ALA A O 1
ATOM 629 N N . ARG A 1 83 ? -2.329 8.182 -6.107 1.00 91.44 83 ARG A N 1
ATOM 630 C CA . ARG A 1 83 ? -3.665 8.730 -6.378 1.00 91.44 83 ARG A CA 1
ATOM 631 C C . ARG A 1 83 ? -4.623 7.638 -6.835 1.00 91.44 83 ARG A C 1
ATOM 633 O O . ARG A 1 83 ? -5.676 7.503 -6.219 1.00 91.44 83 ARG A O 1
ATOM 640 N N . LEU A 1 84 ? -4.217 6.798 -7.791 1.00 89.94 84 LEU A N 1
ATOM 641 C CA . LEU A 1 84 ? -5.025 5.656 -8.242 1.00 89.94 84 LEU A CA 1
ATOM 642 C C . LEU A 1 84 ? -5.407 4.734 -7.084 1.00 89.94 84 LEU A C 1
ATOM 644 O O . LEU A 1 84 ? -6.579 4.420 -6.908 1.00 89.94 84 LEU A O 1
ATOM 648 N N . LEU A 1 85 ? -4.433 4.350 -6.254 1.00 88.62 85 LEU A N 1
ATOM 649 C CA . LEU A 1 85 ? -4.657 3.431 -5.133 1.00 88.62 85 LEU A CA 1
ATOM 650 C C . LEU A 1 85 ? -5.509 4.024 -4.001 1.00 88.62 85 LEU A C 1
ATOM 652 O O . LEU A 1 85 ? -6.033 3.275 -3.182 1.00 88.62 85 LEU A O 1
ATOM 656 N N . ARG A 1 86 ? -5.608 5.354 -3.912 1.00 89.69 86 ARG A N 1
ATOM 657 C CA . ARG A 1 86 ? -6.465 6.047 -2.935 1.00 89.69 86 ARG A CA 1
ATOM 658 C C . ARG A 1 86 ? -7.832 6.412 -3.496 1.00 89.69 86 ARG A C 1
ATOM 660 O O . ARG A 1 86 ? -8.701 6.799 -2.720 1.00 89.69 86 ARG A O 1
ATOM 667 N N . SER A 1 87 ? -7.998 6.357 -4.814 1.00 87.19 87 SER A N 1
ATOM 668 C CA . SER A 1 87 ? -9.277 6.637 -5.449 1.00 87.19 87 SER A CA 1
ATOM 669 C C . SER A 1 87 ? -10.302 5.569 -5.065 1.00 87.19 87 SER A C 1
ATOM 671 O O . SER A 1 87 ? -9.954 4.430 -4.755 1.00 87.19 87 SER A O 1
ATOM 673 N N . SER A 1 88 ? -11.581 5.933 -5.094 1.00 81.94 88 SER A N 1
ATOM 674 C CA . SER A 1 88 ? -12.688 4.984 -4.935 1.00 81.94 88 SER A CA 1
ATOM 675 C C . SER A 1 88 ? -12.918 4.122 -6.181 1.00 81.94 88 SER A C 1
ATOM 677 O O . SER A 1 88 ? -13.771 3.237 -6.161 1.00 81.94 88 SER A O 1
ATOM 679 N N . ASN A 1 89 ? -12.192 4.392 -7.269 1.00 82.94 89 ASN A N 1
ATOM 680 C CA . ASN A 1 89 ? -12.351 3.695 -8.535 1.00 82.94 89 ASN A CA 1
ATOM 681 C C . ASN A 1 89 ? -11.672 2.321 -8.482 1.00 82.94 89 ASN A C 1
ATOM 683 O O . ASN A 1 89 ? -10.640 2.155 -7.823 1.00 82.94 89 ASN A O 1
ATOM 687 N N . PRO A 1 90 ? -12.220 1.318 -9.187 1.00 84.50 90 PRO A N 1
ATOM 688 C CA . PRO A 1 90 ? -11.567 0.026 -9.286 1.00 84.50 90 PRO A CA 1
ATOM 689 C C . PRO A 1 90 ? -10.193 0.184 -9.945 1.00 84.50 90 PRO A C 1
ATOM 691 O O . PRO A 1 90 ? -10.054 0.811 -10.994 1.00 84.50 90 PRO A 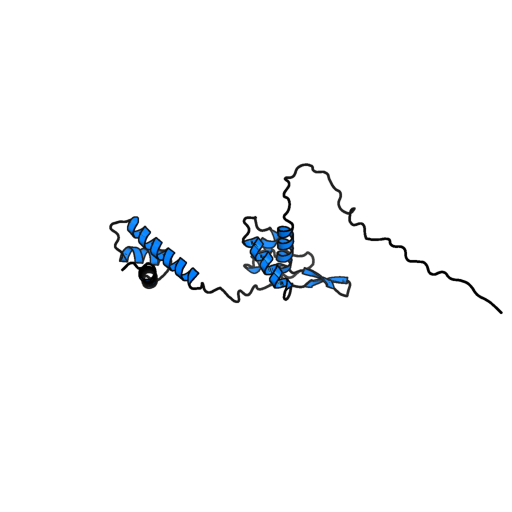O 1
ATOM 694 N N . VAL A 1 91 ? -9.169 -0.414 -9.333 1.00 83.25 91 VAL A N 1
ATOM 695 C CA . VAL A 1 91 ? -7.821 -0.444 -9.912 1.00 83.25 91 VAL A CA 1
ATOM 696 C C . VAL A 1 91 ? -7.850 -1.293 -11.176 1.00 83.25 91 VAL A C 1
ATOM 698 O O . VAL A 1 91 ? -8.320 -2.436 -11.135 1.00 83.25 91 VAL A O 1
ATOM 701 N N . ASP A 1 92 ? -7.313 -0.744 -12.261 1.00 86.31 92 ASP A N 1
ATOM 702 C CA . ASP A 1 92 ? -7.199 -1.413 -13.551 1.00 86.31 92 ASP A CA 1
ATOM 703 C C . ASP A 1 92 ? -6.517 -2.789 -13.447 1.00 86.31 92 ASP A C 1
ATOM 705 O O . ASP A 1 92 ? -5.615 -3.007 -12.627 1.00 86.31 92 ASP A O 1
ATOM 709 N N . GLY A 1 93 ? -6.960 -3.727 -14.287 1.00 79.69 93 GLY A N 1
ATOM 710 C CA . GLY A 1 93 ? -6.482 -5.107 -14.276 1.00 79.69 93 GLY A CA 1
ATOM 711 C C . GLY A 1 93 ? -4.975 -5.216 -14.506 1.00 79.69 93 GLY A C 1
ATOM 712 O O . GLY A 1 93 ? -4.312 -5.979 -13.805 1.00 79.69 93 GLY A O 1
ATOM 713 N N . ILE A 1 94 ? -4.410 -4.404 -15.405 1.00 81.44 94 ILE A N 1
ATOM 714 C CA . ILE A 1 94 ? -2.977 -4.425 -15.724 1.00 81.44 94 ILE A CA 1
ATOM 715 C C . ILE A 1 94 ? -2.168 -3.942 -14.522 1.00 81.44 94 ILE A C 1
ATOM 717 O O . ILE A 1 94 ? -1.201 -4.589 -14.121 1.00 81.44 94 ILE A O 1
ATOM 721 N N . VAL A 1 95 ? -2.580 -2.828 -13.907 1.00 83.88 95 VAL A N 1
ATOM 722 C CA . VAL A 1 95 ? -1.921 -2.286 -12.707 1.00 83.88 95 VAL A CA 1
ATOM 723 C C . VAL A 1 95 ? -1.989 -3.290 -11.557 1.00 83.88 95 VAL A C 1
ATOM 725 O O . VAL A 1 95 ? -0.995 -3.492 -10.860 1.00 83.88 95 VAL A O 1
ATOM 728 N N . ARG A 1 96 ? -3.131 -3.963 -11.381 1.00 83.38 96 ARG A N 1
ATOM 729 C CA . ARG A 1 96 ? -3.312 -5.003 -10.363 1.00 83.38 96 ARG A CA 1
ATOM 730 C C . ARG A 1 96 ? -2.387 -6.197 -10.591 1.00 83.38 96 ARG A C 1
ATOM 732 O O . ARG A 1 96 ? -1.726 -6.613 -9.644 1.00 83.38 96 ARG A O 1
ATOM 739 N N . SER A 1 97 ? -2.296 -6.706 -11.819 1.00 77.81 97 SER A N 1
ATOM 740 C CA . SER A 1 97 ? -1.398 -7.816 -12.162 1.00 77.81 97 SER A CA 1
ATOM 741 C C . SER A 1 97 ? 0.071 -7.438 -11.992 1.00 77.81 97 SER A C 1
ATOM 743 O O . SER A 1 97 ? 0.846 -8.210 -11.434 1.00 77.81 97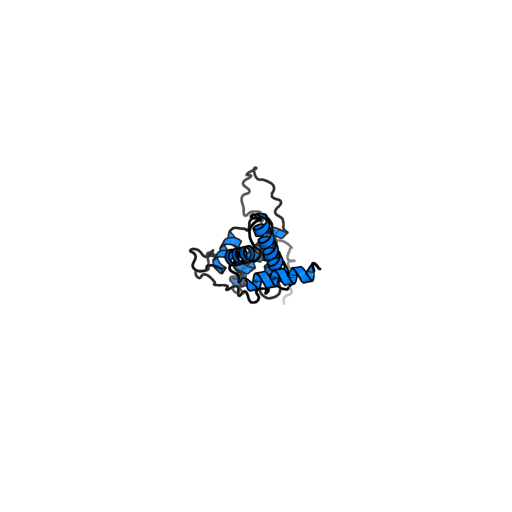 SER A O 1
ATOM 745 N N . LEU A 1 98 ? 0.456 -6.223 -12.395 1.00 79.75 98 LEU A N 1
ATOM 746 C CA . LEU A 1 98 ? 1.811 -5.716 -12.184 1.00 79.75 98 LEU A CA 1
ATOM 747 C C . LEU A 1 98 ? 2.141 -5.563 -10.692 1.00 79.75 98 LEU A C 1
ATOM 749 O O . LEU A 1 98 ? 3.253 -5.878 -10.287 1.00 79.75 98 LEU A O 1
ATOM 753 N N . LEU A 1 99 ? 1.197 -5.113 -9.860 1.00 81.88 99 LEU A N 1
ATOM 754 C CA . LEU A 1 99 ? 1.375 -5.062 -8.404 1.00 81.88 99 LEU A CA 1
ATOM 755 C C . LEU A 1 99 ? 1.471 -6.456 -7.781 1.00 81.88 99 LEU A C 1
ATOM 757 O O . LEU A 1 99 ? 2.305 -6.660 -6.901 1.00 81.88 99 LEU A O 1
ATOM 761 N N . ALA A 1 100 ? 0.650 -7.403 -8.238 1.00 79.19 100 ALA A N 1
ATOM 762 C CA . ALA A 1 100 ? 0.693 -8.785 -7.775 1.00 79.19 100 ALA A CA 1
ATOM 763 C C . ALA A 1 100 ? 2.061 -9.414 -8.066 1.00 79.19 100 ALA A C 1
ATOM 765 O O . ALA A 1 100 ? 2.695 -9.906 -7.141 1.00 79.19 100 ALA A O 1
ATOM 766 N N . ALA A 1 101 ? 2.578 -9.258 -9.289 1.00 72.88 101 ALA A N 1
ATOM 767 C CA . ALA A 1 101 ? 3.892 -9.766 -9.688 1.00 72.88 101 ALA A CA 1
ATOM 768 C C . ALA A 1 101 ? 5.065 -9.186 -8.868 1.00 72.88 101 ALA A C 1
ATOM 770 O O . ALA A 1 101 ? 6.136 -9.782 -8.795 1.00 72.88 101 ALA A O 1
ATOM 771 N N . LEU A 1 102 ? 4.890 -8.016 -8.242 1.00 73.19 102 LEU A N 1
ATOM 772 C CA . LEU A 1 102 ? 5.899 -7.416 -7.360 1.00 73.19 102 LEU A CA 1
ATOM 773 C C . LEU A 1 102 ? 5.882 -7.988 -5.940 1.00 73.19 102 LEU A C 1
ATOM 775 O O . LEU A 1 102 ? 6.884 -7.880 -5.229 1.00 73.19 102 LEU A O 1
ATOM 779 N N . ILE A 1 103 ? 4.736 -8.509 -5.504 1.00 73.56 103 ILE A N 1
ATOM 780 C CA . ILE A 1 103 ? 4.520 -9.048 -4.157 1.00 73.56 103 ILE A CA 1
ATOM 781 C C . ILE A 1 103 ? 4.725 -10.563 -4.159 1.00 73.56 103 ILE A C 1
ATOM 783 O O . ILE A 1 103 ? 5.355 -11.086 -3.242 1.00 73.56 103 ILE A O 1
ATOM 787 N N . ASP A 1 104 ? 4.216 -11.229 -5.191 1.00 69.00 104 ASP A N 1
ATOM 788 C CA . ASP A 1 104 ? 4.281 -12.666 -5.413 1.00 69.00 104 ASP A CA 1
ATOM 789 C C . ASP A 1 104 ? 4.863 -12.948 -6.811 1.00 69.00 104 ASP A C 1
ATOM 791 O O . ASP A 1 104 ? 4.124 -13.084 -7.789 1.00 69.00 104 ASP A O 1
ATOM 795 N N . PRO A 1 105 ? 6.201 -12.962 -6.937 1.00 63.41 105 PRO A N 1
ATOM 796 C CA . PRO A 1 105 ? 6.868 -13.204 -8.213 1.00 63.41 105 PRO A CA 1
ATOM 797 C C . PRO A 1 105 ? 6.793 -14.672 -8.669 1.00 63.41 105 PRO A C 1
ATOM 799 O O . PRO A 1 105 ? 7.155 -14.957 -9.808 1.00 63.41 105 PRO A O 1
ATOM 802 N N . GLU A 1 106 ? 6.351 -15.594 -7.803 1.00 57.94 106 GLU A N 1
ATOM 803 C CA . GLU A 1 106 ? 6.217 -17.029 -8.102 1.00 57.94 106 GLU A CA 1
ATOM 804 C C . GLU A 1 106 ? 4.828 -17.390 -8.661 1.00 57.94 106 GLU A C 1
ATOM 806 O O . GLU A 1 106 ? 4.631 -18.504 -9.150 1.00 57.94 106 GLU A O 1
ATOM 811 N N . GLY A 1 107 ? 3.875 -16.450 -8.633 1.00 56.22 107 GLY A N 1
ATOM 812 C CA . GLY A 1 107 ? 2.550 -16.609 -9.226 1.00 56.22 107 GLY A CA 1
ATOM 813 C C . GLY A 1 107 ? 2.609 -16.778 -10.747 1.00 56.22 107 GLY A C 1
ATOM 814 O O . GLY A 1 107 ? 3.281 -16.025 -11.455 1.00 56.22 107 GLY A O 1
ATOM 815 N N . GLU A 1 108 ? 1.889 -17.776 -11.263 1.00 53.12 108 GLU A N 1
ATOM 816 C CA . GLU A 1 108 ? 1.791 -18.042 -12.696 1.00 53.12 108 GLU A CA 1
ATOM 817 C C . GLU A 1 108 ? 1.295 -16.788 -13.444 1.00 53.12 108 GLU A C 1
ATOM 819 O O . GLU A 1 108 ? 0.219 -16.260 -13.166 1.00 53.12 108 GLU A O 1
ATOM 824 N N . VAL A 1 109 ? 2.071 -16.369 -14.449 1.00 51.69 109 VAL A N 1
ATOM 825 C CA . VAL A 1 109 ? 1.812 -15.282 -15.413 1.00 51.69 109 VAL A CA 1
ATOM 826 C C . VAL A 1 109 ? 2.271 -13.875 -14.973 1.00 51.69 109 VAL A C 1
ATOM 828 O O . VAL A 1 109 ? 1.465 -13.040 -14.553 1.00 51.69 109 VAL A O 1
ATOM 831 N N . PRO A 1 110 ? 3.553 -13.517 -15.201 1.00 51.28 110 PRO A N 1
ATOM 832 C CA . PRO A 1 110 ? 3.907 -12.111 -15.386 1.00 51.28 110 PRO A CA 1
ATOM 833 C C . PRO A 1 110 ? 3.123 -11.561 -16.595 1.00 51.28 110 PRO A C 1
ATOM 835 O O . PRO A 1 110 ? 2.996 -12.265 -17.599 1.00 51.28 110 PRO A O 1
ATOM 838 N N . PRO A 1 111 ? 2.594 -10.323 -16.568 1.00 47.94 111 PRO A N 1
ATOM 839 C CA . PRO A 1 111 ? 2.023 -9.725 -17.768 1.00 47.94 111 PRO A CA 1
ATOM 840 C C . PRO A 1 111 ? 3.166 -9.470 -18.758 1.00 47.94 111 PRO A C 1
ATOM 842 O O . PRO A 1 111 ? 3.897 -8.482 -18.669 1.00 47.94 111 PRO A O 1
ATOM 845 N N . TYR A 1 112 ? 3.365 -10.424 -19.662 1.00 49.50 112 TYR A N 1
ATOM 846 C CA . TYR A 1 112 ? 4.340 -10.349 -20.736 1.00 49.50 112 TYR A CA 1
ATOM 847 C C . TYR A 1 112 ? 4.026 -9.141 -21.628 1.00 49.50 112 TYR A C 1
ATOM 849 O O . TYR A 1 112 ? 2.900 -8.981 -22.097 1.00 49.50 112 TYR A O 1
ATOM 857 N N . SER A 1 113 ? 5.037 -8.319 -21.929 1.00 46.47 113 SER A N 1
ATOM 858 C CA . SER A 1 113 ? 5.102 -7.759 -23.277 1.00 46.47 113 SER A CA 1
ATOM 859 C C . SER A 1 113 ? 5.524 -8.910 -24.186 1.00 46.47 113 SER A C 1
ATOM 861 O O . SER A 1 113 ? 6.383 -9.712 -23.820 1.00 46.47 113 SER A O 1
ATOM 863 N N . SER A 1 114 ? 4.946 -9.005 -25.377 1.00 47.12 114 SER A N 1
ATOM 864 C CA . SER A 1 114 ? 5.196 -10.061 -26.371 1.00 47.12 114 SER A CA 1
ATOM 865 C C . SER A 1 114 ? 6.662 -10.168 -26.846 1.00 47.12 114 SER A C 1
ATOM 867 O O . SER A 1 114 ? 6.964 -10.981 -27.713 1.00 47.12 114 SER A O 1
ATOM 869 N N . PHE A 1 115 ? 7.568 -9.361 -26.284 1.00 46.56 115 PHE A N 1
ATOM 870 C CA . PHE A 1 115 ? 8.985 -9.264 -26.628 1.00 46.56 115 PHE A CA 1
ATOM 871 C C . PHE A 1 115 ? 9.945 -9.665 -25.490 1.00 46.56 115 PHE A C 1
ATOM 873 O O . PHE A 1 115 ? 11.135 -9.814 -25.755 1.00 46.56 115 PHE A O 1
ATOM 880 N N . ASP A 1 116 ? 9.468 -9.879 -24.256 1.00 48.62 116 ASP A N 1
ATOM 881 C CA . ASP A 1 116 ? 10.313 -10.230 -23.104 1.00 48.62 116 ASP A CA 1
ATOM 882 C C . ASP A 1 116 ? 10.028 -11.671 -22.630 1.00 48.62 116 ASP A C 1
ATOM 884 O O . ASP A 1 116 ? 8.975 -11.955 -22.071 1.00 48.62 116 ASP A O 1
ATOM 888 N N . LEU A 1 117 ? 10.989 -12.588 -22.796 1.00 44.28 117 LEU A N 1
ATOM 889 C CA . LEU A 1 117 ? 10.931 -13.972 -22.280 1.00 44.28 117 LEU A CA 1
ATOM 890 C C . LEU A 1 117 ? 11.297 -14.098 -20.787 1.00 44.28 117 LEU A C 1
ATOM 892 O O . LEU A 1 117 ? 11.292 -15.203 -20.250 1.00 44.28 117 LEU A O 1
ATOM 896 N N . ALA A 1 118 ? 11.629 -12.997 -20.110 1.00 42.00 118 ALA A N 1
ATOM 897 C CA . ALA A 1 118 ? 12.061 -13.013 -18.716 1.00 42.00 118 ALA A CA 1
ATOM 898 C C . ALA A 1 118 ? 11.197 -12.070 -17.860 1.00 42.00 118 ALA A C 1
ATOM 900 O O . ALA A 1 118 ? 11.108 -10.881 -18.187 1.00 42.00 118 ALA A O 1
ATOM 901 N N . PRO A 1 119 ? 10.585 -12.549 -16.759 1.00 47.22 119 PRO A N 1
ATOM 902 C CA . PRO A 1 119 ? 9.966 -11.669 -15.777 1.00 47.22 119 PRO A CA 1
ATOM 903 C C . PRO A 1 119 ? 11.043 -10.743 -15.209 1.00 47.22 119 PRO A C 1
ATOM 905 O O . PRO A 1 119 ? 12.014 -11.184 -14.599 1.00 47.22 119 PRO A O 1
ATOM 908 N N . ILE A 1 120 ? 10.909 -9.440 -15.452 1.00 49.22 120 ILE A N 1
ATOM 909 C CA . ILE A 1 120 ? 11.854 -8.471 -14.904 1.00 49.22 120 ILE A CA 1
ATOM 910 C C . ILE A 1 120 ? 11.443 -8.182 -13.462 1.00 49.22 120 ILE A C 1
ATOM 912 O O . ILE A 1 120 ? 10.526 -7.402 -13.205 1.00 49.22 120 ILE A O 1
ATOM 916 N N . GLU A 1 121 ? 12.145 -8.818 -12.527 1.00 48.56 121 GLU A N 1
ATOM 917 C CA . GLU A 1 121 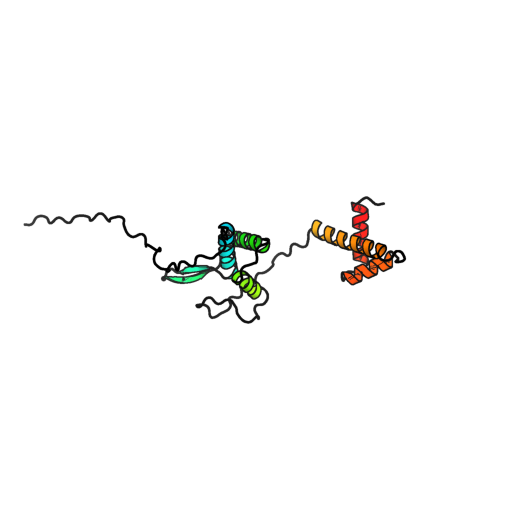? 12.005 -8.658 -11.080 1.00 48.56 121 GLU A CA 1
ATOM 918 C C . GLU A 1 121 ? 12.379 -7.231 -10.633 1.00 48.56 121 GLU A C 1
ATOM 920 O O . GLU A 1 121 ? 13.478 -6.958 -10.137 1.00 48.56 121 GLU A O 1
ATOM 925 N N . ARG A 1 122 ? 11.470 -6.261 -10.782 1.00 51.91 122 ARG A N 1
ATOM 926 C CA . ARG A 1 122 ? 11.641 -4.972 -10.102 1.00 51.91 122 ARG A CA 1
ATOM 927 C C . ARG A 1 122 ? 11.324 -5.171 -8.624 1.00 51.91 122 ARG A C 1
ATOM 929 O O . ARG A 1 122 ? 10.187 -5.056 -8.204 1.00 51.91 122 ARG A O 1
ATOM 936 N N . ARG A 1 123 ? 12.328 -5.388 -7.782 1.00 55.00 123 ARG A N 1
ATOM 937 C CA . ARG A 1 123 ? 12.101 -5.399 -6.331 1.00 55.00 123 ARG A CA 1
ATOM 938 C C . ARG A 1 123 ? 11.758 -3.985 -5.849 1.00 55.00 123 ARG A C 1
ATOM 940 O O . ARG A 1 123 ? 12.637 -3.123 -5.772 1.00 55.00 123 ARG A O 1
ATOM 947 N N . ILE A 1 124 ? 10.497 -3.720 -5.497 1.00 58.31 124 ILE A N 1
ATOM 948 C CA . ILE A 1 124 ? 10.170 -2.525 -4.707 1.00 58.31 124 ILE A CA 1
ATOM 949 C C . ILE A 1 124 ? 10.760 -2.739 -3.314 1.00 58.31 124 ILE A C 1
ATOM 951 O O . ILE A 1 124 ? 10.216 -3.456 -2.478 1.00 58.31 124 ILE A O 1
ATOM 955 N N . VAL A 1 125 ? 11.906 -2.114 -3.053 1.00 56.88 125 VAL A N 1
ATOM 956 C CA . VAL A 1 125 ? 12.474 -2.078 -1.708 1.00 56.88 125 VAL A CA 1
ATOM 957 C C . VAL A 1 125 ? 11.702 -1.030 -0.912 1.00 56.88 125 VAL A C 1
ATOM 959 O O . VAL A 1 125 ? 11.834 0.172 -1.148 1.00 56.88 125 VAL A O 1
ATOM 962 N N . ILE A 1 126 ? 10.882 -1.479 0.038 1.00 55.16 126 ILE A N 1
ATOM 963 C CA . ILE A 1 126 ? 10.230 -0.605 1.019 1.00 55.16 126 ILE A CA 1
ATOM 964 C C . ILE A 1 126 ? 11.315 -0.139 2.004 1.00 55.16 126 ILE A C 1
ATOM 966 O O . ILE A 1 126 ? 11.494 -0.710 3.076 1.00 55.16 126 ILE A O 1
ATOM 970 N N . THR A 1 127 ? 12.084 0.880 1.618 1.00 49.19 127 THR A N 1
ATOM 971 C CA . THR A 1 127 ? 13.229 1.414 2.386 1.00 49.19 127 THR A CA 1
ATOM 972 C C . THR A 1 127 ? 12.829 2.241 3.605 1.00 49.19 127 THR A C 1
ATOM 974 O O . THR A 1 127 ? 13.673 2.616 4.412 1.00 49.19 127 THR A O 1
ATOM 977 N N . GLY A 1 128 ? 11.538 2.495 3.788 1.00 46.25 128 GLY A N 1
ATOM 978 C CA . GLY A 1 128 ? 11.028 3.217 4.938 1.00 46.25 128 GLY A CA 1
ATOM 979 C C . GLY A 1 128 ? 9.576 2.865 5.158 1.00 46.25 128 GLY A C 1
ATOM 980 O O . GLY A 1 128 ? 8.686 3.534 4.639 1.00 46.25 128 GLY A O 1
ATOM 981 N N . ARG A 1 129 ? 9.309 1.842 5.979 1.00 43.50 129 ARG A N 1
ATOM 982 C CA . ARG A 1 129 ? 8.055 1.873 6.734 1.00 43.50 129 ARG A CA 1
ATOM 983 C C . ARG A 1 129 ? 8.100 3.188 7.499 1.00 43.50 129 ARG A C 1
ATOM 985 O O . ARG A 1 129 ? 9.041 3.392 8.268 1.00 43.50 129 ARG A O 1
ATOM 992 N N . GLN A 1 130 ? 7.126 4.074 7.298 1.00 46.69 130 GLN A N 1
ATOM 993 C CA . GLN A 1 130 ? 6.876 5.089 8.309 1.00 46.69 130 GLN A CA 1
ATOM 994 C C . GLN A 1 130 ? 6.603 4.302 9.590 1.00 46.69 130 GLN A C 1
ATOM 996 O O . GLN A 1 130 ? 5.536 3.711 9.749 1.00 46.69 130 GLN A O 1
ATOM 1001 N N . ARG A 1 131 ? 7.614 4.182 10.464 1.00 47.38 131 ARG A N 1
ATOM 1002 C CA . ARG A 1 131 ? 7.398 3.753 11.843 1.00 47.38 131 ARG A CA 1
ATOM 1003 C C . ARG A 1 131 ? 6.340 4.713 12.327 1.00 47.38 131 ARG A C 1
ATOM 1005 O O . ARG A 1 131 ? 6.619 5.908 12.338 1.00 47.38 131 ARG A O 1
ATOM 1012 N N . GLY A 1 132 ? 5.130 4.206 12.568 1.00 43.59 132 GLY A N 1
ATOM 1013 C CA . GLY A 1 132 ? 3.993 5.056 12.871 1.00 43.59 132 GLY A CA 1
ATOM 1014 C C . GLY A 1 132 ? 4.434 6.089 13.894 1.00 43.59 132 GLY A C 1
ATOM 1015 O O . GLY A 1 132 ? 4.865 5.716 14.987 1.00 43.59 132 GLY A O 1
ATOM 1016 N N . GLY A 1 133 ? 4.464 7.357 13.477 1.00 59.44 133 GLY A N 1
ATOM 1017 C CA . GLY A 1 133 ? 4.824 8.456 14.359 1.00 59.44 133 GLY A CA 1
ATOM 1018 C C . GLY A 1 133 ? 3.810 8.550 15.496 1.00 59.44 133 GLY A C 1
ATOM 1019 O O . GLY A 1 133 ? 2.832 7.796 15.526 1.00 59.44 133 GLY A O 1
ATOM 1020 N N . GLY A 1 134 ? 4.018 9.496 16.414 1.00 63.81 134 GLY A N 1
ATOM 1021 C CA . GLY A 1 134 ? 3.191 9.654 17.617 1.00 63.81 134 GLY A CA 1
ATOM 1022 C C . GLY A 1 134 ? 1.683 9.530 17.361 1.00 63.81 134 GLY A C 1
ATOM 1023 O O . GLY A 1 134 ? 1.014 8.812 18.089 1.00 63.81 134 GLY A O 1
ATOM 1024 N N . MET A 1 135 ? 1.164 10.091 16.262 1.00 64.25 135 MET A N 1
ATOM 1025 C CA . MET A 1 135 ? -0.260 10.002 15.906 1.00 64.25 135 MET A CA 1
ATOM 1026 C C . MET A 1 135 ? -0.770 8.565 15.684 1.00 64.25 135 MET A C 1
ATOM 1028 O O . MET A 1 135 ? -1.807 8.205 16.229 1.00 64.25 135 MET A O 1
ATOM 1032 N N . ILE A 1 136 ? -0.047 7.715 14.945 1.00 67.75 136 ILE A N 1
ATOM 1033 C CA . ILE A 1 136 ? -0.463 6.317 14.702 1.00 67.75 136 ILE A CA 1
ATOM 1034 C C . ILE A 1 136 ? -0.342 5.489 15.987 1.00 67.75 136 ILE A C 1
ATOM 1036 O O . ILE A 1 136 ? -1.173 4.623 16.253 1.00 67.75 136 ILE A O 1
ATOM 1040 N N . GLN A 1 137 ? 0.675 5.760 16.809 1.00 75.75 137 GLN A N 1
ATOM 1041 C CA . GLN A 1 137 ? 0.806 5.114 18.118 1.00 75.75 137 GLN A CA 1
ATOM 1042 C C . GLN A 1 137 ? -0.318 5.545 19.066 1.00 75.75 137 GLN A C 1
ATOM 1044 O O . GLN A 1 137 ? -0.842 4.710 19.793 1.00 75.75 137 GLN A O 1
ATOM 1049 N N . ASN A 1 138 ? -0.734 6.809 19.010 1.00 77.75 138 ASN A N 1
ATOM 1050 C CA . ASN A 1 138 ? -1.839 7.337 19.805 1.00 77.75 138 ASN A CA 1
ATOM 1051 C C . ASN A 1 138 ? -3.188 6.760 19.366 1.00 77.75 138 ASN A C 1
ATOM 1053 O O . ASN A 1 138 ? -3.976 6.393 20.229 1.00 77.75 138 ASN A O 1
ATOM 1057 N N . LEU A 1 139 ? -3.421 6.585 18.060 1.00 80.06 139 LEU A N 1
ATOM 1058 C CA . LEU A 1 139 ? -4.610 5.885 17.558 1.00 80.06 139 LEU A CA 1
ATOM 1059 C C . LEU A 1 139 ? -4.658 4.436 18.049 1.00 80.06 139 LEU A C 1
ATOM 1061 O O . LEU A 1 139 ? -5.678 4.010 18.573 1.00 80.06 139 LEU A O 1
ATOM 1065 N N . ARG A 1 140 ? -3.536 3.706 17.991 1.00 83.31 140 ARG A N 1
ATOM 1066 C CA . ARG A 1 140 ? -3.463 2.342 18.544 1.00 83.31 140 ARG A CA 1
ATOM 1067 C C . ARG A 1 140 ? -3.723 2.300 20.049 1.00 83.31 140 ARG A C 1
ATOM 1069 O O . ARG A 1 140 ? -4.389 1.392 20.529 1.00 83.31 140 ARG A O 1
ATOM 1076 N N . ARG A 1 141 ? -3.203 3.270 20.810 1.00 85.88 141 ARG A N 1
ATOM 1077 C CA . ARG A 1 141 ? -3.486 3.380 22.252 1.00 85.88 141 ARG A CA 1
ATOM 1078 C C . ARG A 1 141 ? -4.973 3.640 22.503 1.00 85.88 141 ARG A C 1
ATOM 1080 O O . ARG A 1 141 ? -5.542 3.024 23.398 1.00 85.88 141 ARG A O 1
ATOM 1087 N N . LEU A 1 142 ? -5.595 4.503 21.695 1.00 86.75 142 LEU A N 1
ATOM 1088 C CA . LEU A 1 142 ? -7.027 4.795 21.762 1.00 86.75 142 LEU A CA 1
ATOM 1089 C C . LEU A 1 142 ? -7.868 3.553 21.453 1.00 86.75 142 LEU A C 1
ATOM 1091 O O . LEU A 1 142 ? -8.792 3.258 22.202 1.00 86.75 142 LEU A O 1
ATOM 1095 N N . GLU A 1 143 ? -7.522 2.797 20.411 1.00 89.38 143 GLU A N 1
ATOM 1096 C CA . GLU A 1 143 ? -8.194 1.537 20.065 1.00 89.38 143 GLU A CA 1
ATOM 1097 C C . GLU A 1 143 ? -8.157 0.534 21.224 1.00 89.38 143 GLU A C 1
ATOM 1099 O O . GLU A 1 143 ? -9.191 -0.039 21.570 1.00 89.38 143 GLU A O 1
ATOM 1104 N N . LEU A 1 144 ? -6.996 0.367 21.871 1.00 89.56 144 LEU A N 1
ATOM 1105 C CA . LEU A 1 144 ? -6.865 -0.502 23.044 1.00 89.56 144 LEU A CA 1
ATOM 1106 C C . LEU A 1 144 ? -7.745 -0.022 24.206 1.00 89.56 144 LEU A C 1
ATOM 1108 O O . LEU A 1 144 ? -8.430 -0.831 24.828 1.00 89.56 144 LEU A O 1
ATOM 1112 N N . ALA A 1 145 ? -7.773 1.283 24.483 1.00 87.38 145 ALA A N 1
ATOM 1113 C CA . ALA A 1 145 ? -8.593 1.833 25.559 1.00 87.38 145 ALA A CA 1
ATOM 1114 C C . ALA A 1 145 ? -10.094 1.670 25.296 1.00 87.38 145 ALA A C 1
ATOM 1116 O O . ALA A 1 145 ? -10.828 1.235 26.184 1.00 87.38 145 ALA A O 1
ATOM 1117 N N . VAL A 1 146 ? -10.541 1.950 24.068 1.00 89.88 146 VAL A N 1
ATOM 1118 C CA . VAL A 1 146 ? -11.933 1.740 23.651 1.00 89.88 146 VAL A CA 1
ATOM 1119 C C . VAL A 1 146 ? -12.308 0.267 23.800 1.00 89.88 146 VAL A C 1
ATOM 1121 O O . VAL A 1 146 ? -13.356 -0.034 24.368 1.00 89.88 146 VAL A O 1
ATOM 1124 N N . ALA A 1 147 ? -11.438 -0.657 23.385 1.00 89.69 147 ALA A N 1
ATOM 1125 C CA . ALA A 1 147 ? -11.682 -2.088 23.538 1.00 89.69 147 ALA A CA 1
ATOM 1126 C C . ALA A 1 147 ? -11.827 -2.507 25.011 1.00 89.69 147 ALA A C 1
ATOM 1128 O O . ALA A 1 147 ? -12.757 -3.243 25.334 1.00 89.69 147 ALA A O 1
ATOM 1129 N N . VAL A 1 148 ? -10.984 -1.988 25.914 1.00 89.62 148 VAL A N 1
ATOM 1130 C CA . VAL A 1 148 ? -11.103 -2.260 27.361 1.00 89.62 148 VAL A CA 1
ATOM 1131 C C . VAL A 1 148 ? -12.416 -1.705 27.913 1.00 89.62 148 VAL A C 1
ATOM 1133 O O . VAL A 1 148 ? -13.098 -2.381 28.684 1.00 89.62 148 VAL A O 1
ATOM 1136 N N . THR A 1 149 ? -12.815 -0.494 27.514 1.00 88.62 149 THR A N 1
ATOM 1137 C CA . THR A 1 149 ? -14.106 0.066 27.946 1.00 88.62 149 THR A CA 1
ATOM 1138 C C . THR A 1 149 ? -15.293 -0.731 27.413 1.00 88.62 149 THR A C 1
ATOM 1140 O O . THR A 1 149 ? -16.240 -0.965 28.159 1.00 88.62 149 THR A O 1
ATOM 1143 N N . ALA A 1 150 ? -15.227 -1.203 26.166 1.00 88.50 150 ALA A N 1
ATOM 1144 C CA . ALA A 1 150 ? -16.271 -2.013 25.554 1.00 88.50 150 ALA A CA 1
ATOM 1145 C C . ALA A 1 150 ? -16.401 -3.384 2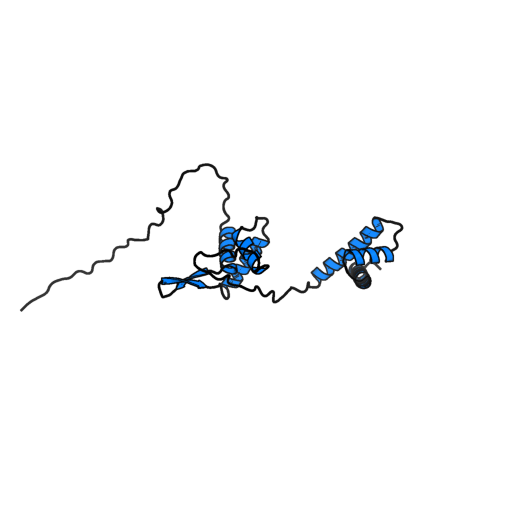6.234 1.00 88.50 150 ALA A C 1
ATOM 1147 O O . ALA A 1 150 ? -17.520 -3.800 26.525 1.00 88.50 150 ALA A O 1
ATOM 1148 N N . ALA A 1 151 ? -15.282 -4.042 26.564 1.00 87.94 151 ALA A N 1
ATOM 1149 C CA . ALA A 1 151 ? -15.283 -5.297 27.320 1.00 87.94 151 ALA A CA 1
ATOM 1150 C C . ALA A 1 151 ? -16.009 -5.120 28.667 1.00 87.94 151 ALA A C 1
ATOM 1152 O O . ALA A 1 151 ? -16.997 -5.801 28.946 1.00 87.94 151 ALA A O 1
ATOM 1153 N N . ARG A 1 152 ? -15.648 -4.074 29.424 1.00 87.94 152 ARG A N 1
ATOM 1154 C CA . ARG A 1 152 ? -16.296 -3.745 30.708 1.00 87.94 152 ARG A CA 1
ATOM 1155 C C . ARG A 1 152 ? -17.777 -3.379 30.592 1.00 87.94 152 ARG A C 1
ATOM 1157 O O . ARG A 1 152 ? -18.539 -3.631 31.519 1.00 87.94 152 ARG A O 1
ATOM 1164 N N . GLN A 1 153 ? -18.189 -2.750 29.494 1.00 86.81 153 GLN A N 1
ATOM 1165 C CA . GLN A 1 153 ? -19.601 -2.436 29.253 1.00 86.81 153 GLN A CA 1
ATOM 1166 C C . GLN A 1 153 ? -20.405 -3.679 28.871 1.00 86.81 153 GLN A C 1
ATOM 1168 O O . GLN A 1 153 ? -21.559 -3.802 29.273 1.00 86.81 153 GLN A O 1
ATOM 1173 N N . SER A 1 154 ? -19.801 -4.598 28.115 1.00 86.31 154 SER A N 1
ATOM 1174 C CA . SER A 1 154 ? -20.448 -5.846 27.706 1.00 86.31 154 SER A CA 1
ATOM 1175 C C . SER A 1 154 ? -20.671 -6.805 28.878 1.00 86.31 154 SER A C 1
ATOM 1177 O O . SER A 1 154 ? -21.644 -7.557 28.878 1.00 86.31 154 SER A O 1
ATOM 1179 N N . ASN A 1 155 ? -19.817 -6.734 29.903 1.00 86.12 155 ASN A N 1
ATOM 1180 C CA . ASN A 1 155 ? -19.939 -7.521 31.119 1.00 86.12 155 ASN A CA 1
ATOM 1181 C C . ASN A 1 155 ? -19.648 -6.662 32.357 1.00 86.12 155 ASN A C 1
ATOM 1183 O O . ASN A 1 155 ? -18.504 -6.501 32.777 1.00 86.12 155 ASN A O 1
ATOM 1187 N N . SER A 1 156 ? -20.704 -6.144 32.988 1.00 75.81 156 SER A N 1
ATOM 1188 C CA . SER A 1 156 ? -20.589 -5.244 34.144 1.00 75.81 156 SER A CA 1
ATOM 1189 C C . SER A 1 156 ? -19.949 -5.881 35.385 1.00 75.81 156 SER A C 1
ATOM 1191 O O . SER A 1 156 ? -19.547 -5.155 36.292 1.00 75.81 156 SER A O 1
ATOM 1193 N N . ALA A 1 157 ? -19.875 -7.215 35.451 1.00 83.12 157 ALA A N 1
ATOM 1194 C CA . ALA A 1 157 ? -19.207 -7.947 36.528 1.00 83.12 157 ALA A CA 1
ATOM 1195 C C . ALA A 1 157 ? -17.711 -8.194 36.253 1.00 83.12 157 ALA A C 1
ATOM 1197 O O . ALA A 1 157 ? -16.994 -8.626 37.153 1.00 83.12 157 ALA A O 1
ATOM 1198 N N . GLN A 1 158 ? -17.235 -7.929 35.032 1.00 84.81 158 GLN A N 1
ATOM 1199 C CA . GLN A 1 158 ? -15.845 -8.147 34.644 1.00 84.81 158 GLN A CA 1
ATOM 1200 C C . GLN A 1 158 ? -14.929 -7.127 35.323 1.00 84.81 158 GLN A C 1
ATOM 1202 O O . GLN A 1 158 ? -15.163 -5.910 35.279 1.00 84.81 158 GLN A O 1
ATOM 1207 N N . THR A 1 159 ? -13.865 -7.621 35.956 1.00 90.06 159 THR A N 1
ATOM 1208 C CA . THR A 1 159 ? -12.877 -6.743 36.580 1.00 90.06 159 THR A CA 1
ATOM 1209 C C . THR A 1 159 ? -12.060 -6.011 35.513 1.00 90.06 159 THR A C 1
ATOM 1211 O O . THR A 1 159 ? -12.021 -6.390 34.339 1.00 90.06 159 THR A O 1
ATOM 1214 N N . ARG A 1 160 ? -11.399 -4.917 35.909 1.00 87.19 160 ARG A N 1
ATOM 1215 C CA . ARG A 1 160 ? -10.500 -4.181 35.010 1.00 87.19 160 ARG A CA 1
ATOM 1216 C C . ARG A 1 160 ? -9.387 -5.089 34.478 1.00 87.19 160 ARG A C 1
ATOM 1218 O O . ARG A 1 160 ? -9.056 -4.987 33.300 1.00 87.19 160 ARG A O 1
ATOM 1225 N N . ASP A 1 161 ? -8.850 -5.956 35.327 1.00 90.88 161 ASP A N 1
ATOM 1226 C CA . ASP A 1 161 ? -7.711 -6.812 34.997 1.00 90.88 161 ASP A CA 1
ATOM 1227 C C . ASP A 1 161 ? -8.119 -7.916 34.015 1.00 90.88 161 ASP A C 1
ATOM 1229 O O . ASP A 1 161 ? -7.414 -8.156 33.035 1.00 90.88 161 ASP A O 1
ATOM 1233 N N . ASP A 1 162 ? -9.314 -8.488 34.189 1.00 91.44 162 ASP A N 1
ATOM 1234 C CA . ASP A 1 162 ? -9.880 -9.457 33.243 1.00 91.44 162 ASP A CA 1
ATOM 1235 C C . ASP A 1 162 ? -10.115 -8.823 31.863 1.00 91.44 162 ASP A C 1
ATOM 1237 O O . ASP A 1 162 ? -9.799 -9.424 30.837 1.00 91.44 162 ASP A O 1
ATOM 1241 N N . ALA A 1 163 ? -10.623 -7.584 31.822 1.00 90.19 163 ALA A N 1
ATOM 1242 C CA . ALA A 1 163 ? -10.825 -6.850 30.571 1.00 90.19 163 ALA A CA 1
ATOM 1243 C C . ALA A 1 163 ? -9.493 -6.500 29.880 1.00 90.19 163 ALA A C 1
ATOM 1245 O O . ALA A 1 163 ? -9.395 -6.531 28.652 1.00 90.19 163 ALA A O 1
ATOM 1246 N N . ILE A 1 164 ? -8.447 -6.184 30.651 1.00 93.12 164 ILE A N 1
ATOM 1247 C CA . ILE A 1 164 ? -7.095 -5.970 30.118 1.00 93.12 164 ILE A CA 1
ATOM 1248 C C . ILE A 1 164 ? -6.543 -7.269 29.526 1.00 93.12 164 ILE A C 1
ATOM 1250 O O . ILE A 1 164 ? -5.958 -7.228 28.442 1.00 93.12 164 ILE A O 1
ATOM 1254 N N . HIS A 1 165 ? -6.733 -8.405 30.202 1.00 93.81 165 HIS A N 1
ATOM 1255 C CA . HIS A 1 165 ? -6.270 -9.706 29.721 1.00 93.81 165 HIS A CA 1
ATOM 1256 C C . HIS A 1 165 ? -6.966 -10.110 28.417 1.00 93.81 165 HIS A C 1
ATOM 1258 O O . HIS A 1 165 ? -6.298 -10.477 27.451 1.00 93.81 165 HIS A O 1
ATOM 1264 N N . GLU A 1 166 ? -8.288 -9.958 28.346 1.00 91.31 166 GLU A N 1
ATOM 1265 C CA . GLU A 1 166 ? -9.071 -10.240 27.139 1.00 91.31 166 GLU A CA 1
ATOM 1266 C C . GLU A 1 166 ? -8.607 -9.391 25.945 1.00 91.31 166 GLU A C 1
ATOM 1268 O O . GLU A 1 166 ? -8.384 -9.899 24.844 1.00 91.31 166 GLU A O 1
ATOM 1273 N N . VAL A 1 167 ? -8.410 -8.085 26.153 1.00 91.25 167 VAL A N 1
ATOM 1274 C CA . VAL A 1 167 ? -7.938 -7.179 25.096 1.00 91.25 167 VAL A CA 1
ATOM 1275 C C . VAL A 1 167 ? -6.497 -7.502 24.696 1.00 91.25 167 VAL A C 1
ATOM 1277 O O . VAL A 1 167 ? -6.167 -7.470 23.509 1.00 91.25 167 VAL A O 1
ATOM 1280 N N . ALA A 1 168 ? -5.639 -7.850 25.654 1.00 91.12 168 ALA A N 1
ATOM 1281 C CA . ALA A 1 168 ? -4.269 -8.268 25.383 1.00 91.12 168 ALA A CA 1
ATOM 1282 C C . ALA A 1 168 ? -4.230 -9.506 24.469 1.00 91.12 168 ALA A C 1
ATOM 1284 O O . ALA A 1 168 ? -3.526 -9.492 23.454 1.00 91.12 168 ALA A O 1
ATOM 1285 N N . GLU A 1 169 ? -5.048 -10.522 24.758 1.00 91.38 169 GLU A N 1
ATOM 1286 C CA . GLU A 1 169 ? -5.187 -11.712 23.912 1.00 91.38 169 GLU A CA 1
ATOM 1287 C C . GLU A 1 169 ? -5.749 -11.366 22.529 1.00 91.38 169 GLU A C 1
ATOM 1289 O O . GLU A 1 169 ? -5.142 -11.708 21.510 1.00 91.38 169 GLU A O 1
ATOM 1294 N N . ARG A 1 170 ? -6.854 -10.610 22.477 1.00 89.44 170 ARG A N 1
ATOM 1295 C CA . ARG A 1 170 ? -7.527 -10.225 21.226 1.00 89.44 170 ARG A CA 1
ATOM 1296 C C . ARG A 1 170 ? -6.599 -9.511 20.246 1.00 89.44 170 ARG A C 1
ATOM 1298 O O . ARG A 1 170 ? -6.680 -9.745 19.042 1.00 89.44 170 ARG A O 1
ATOM 1305 N N . PHE A 1 171 ? -5.740 -8.627 20.748 1.00 86.69 171 PHE A N 1
ATOM 1306 C CA . PHE A 1 171 ? -4.820 -7.842 19.922 1.00 86.69 171 PHE A CA 1
ATOM 1307 C C . PHE A 1 171 ? -3.404 -8.430 19.858 1.00 86.69 171 PHE A C 1
ATOM 1309 O O . PHE A 1 171 ? -2.530 -7.824 19.236 1.00 86.69 171 PHE A O 1
ATOM 1316 N N . SER A 1 172 ? -3.164 -9.600 20.465 1.00 90.44 172 SER A N 1
ATOM 1317 C CA . SER A 1 172 ? -1.842 -10.242 20.533 1.00 90.44 172 SER A CA 1
ATOM 1318 C C . SER A 1 172 ? -0.746 -9.297 21.057 1.00 90.44 172 SER A C 1
ATOM 1320 O O . SER A 1 172 ? 0.364 -9.218 20.521 1.00 90.44 172 SER A O 1
ATOM 1322 N N . VAL A 1 173 ? -1.067 -8.540 22.108 1.00 89.75 173 VAL A N 1
ATOM 1323 C CA . VAL A 1 173 ? -0.154 -7.621 22.805 1.00 89.75 173 VAL A CA 1
ATOM 1324 C C . VAL A 1 173 ? -0.024 -8.021 24.272 1.00 89.75 173 VAL A C 1
ATOM 1326 O O . VAL A 1 173 ? -0.856 -8.740 24.803 1.00 89.75 173 VAL A O 1
ATOM 1329 N N . SER A 1 174 ? 1.025 -7.566 24.959 1.00 92.12 174 SER A N 1
ATOM 1330 C CA . SER A 1 174 ? 1.151 -7.811 26.398 1.00 92.12 174 SER A CA 1
ATOM 1331 C C . SER A 1 174 ? 0.172 -6.949 27.199 1.00 92.12 174 SER A C 1
ATOM 1333 O O . SER A 1 174 ? -0.068 -5.794 26.844 1.00 92.12 174 SER A O 1
ATOM 1335 N N . THR A 1 175 ? -0.309 -7.464 28.332 1.00 91.75 175 THR A N 1
ATOM 1336 C CA . THR A 1 175 ? -1.141 -6.720 29.301 1.00 91.75 175 THR A CA 1
ATOM 1337 C C . THR A 1 175 ? -0.497 -5.393 29.704 1.00 91.75 175 THR A C 1
ATOM 1339 O O . THR A 1 175 ? -1.135 -4.346 29.631 1.00 91.75 175 THR A O 1
ATOM 1342 N N . ARG A 1 176 ? 0.818 -5.401 29.955 1.00 91.44 176 ARG A N 1
ATOM 1343 C CA . ARG A 1 176 ? 1.618 -4.194 30.214 1.00 91.44 176 ARG A CA 1
ATOM 1344 C C . ARG A 1 176 ? 1.457 -3.104 29.143 1.00 91.44 176 ARG A C 1
ATOM 1346 O O . ARG A 1 176 ? 1.395 -1.927 29.473 1.00 91.44 176 ARG A O 1
ATOM 1353 N N . LYS A 1 177 ? 1.388 -3.460 27.854 1.00 87.94 177 LYS A N 1
ATOM 1354 C CA . LYS A 1 177 ? 1.211 -2.466 26.777 1.00 87.94 177 LYS A CA 1
ATOM 1355 C C . LYS A 1 177 ? -0.186 -1.853 26.780 1.00 87.94 177 LYS A C 1
ATOM 1357 O O . LYS A 1 177 ? -0.338 -0.696 26.395 1.00 87.94 177 LYS A O 1
ATOM 1362 N N . VAL A 1 178 ? -1.191 -2.624 27.186 1.00 89.31 178 VAL A N 1
ATOM 1363 C CA . VAL A 1 178 ? -2.565 -2.138 27.353 1.00 89.31 178 VAL A CA 1
ATOM 1364 C C . VAL A 1 178 ? -2.630 -1.175 28.540 1.00 89.31 178 VAL A C 1
ATOM 1366 O O . VAL A 1 178 ? -3.204 -0.096 28.420 1.00 89.31 178 VAL A O 1
ATOM 1369 N N . GLU A 1 179 ? -1.968 -1.496 29.651 1.00 91.94 179 GLU A N 1
ATOM 1370 C CA . GLU A 1 179 ? -1.850 -0.605 30.813 1.00 91.94 179 GLU A CA 1
ATOM 1371 C C . GLU A 1 179 ? -1.126 0.703 30.478 1.00 91.94 179 GLU A C 1
ATOM 1373 O O . GLU A 1 179 ? -1.631 1.778 30.796 1.00 91.94 179 GLU A O 1
ATOM 1378 N N . GLU A 1 180 ? 0.011 0.630 29.780 1.00 89.12 180 GLU A N 1
ATOM 1379 C CA . GLU A 1 180 ? 0.754 1.807 29.308 1.00 89.12 180 GLU A CA 1
ATOM 1380 C C . GLU A 1 180 ? -0.108 2.685 28.383 1.00 89.12 180 GLU A C 1
ATOM 1382 O O . GLU A 1 180 ? -0.053 3.913 28.456 1.00 89.12 180 GLU A O 1
ATOM 1387 N N . ALA A 1 181 ? -0.936 2.072 27.527 1.00 86.88 181 ALA A N 1
ATOM 1388 C CA . ALA A 1 181 ? -1.871 2.794 26.669 1.00 86.88 181 ALA A CA 1
ATOM 1389 C C . ALA A 1 181 ? -2.964 3.516 27.472 1.00 86.88 181 ALA A C 1
ATOM 1391 O O . ALA A 1 181 ? -3.253 4.681 27.194 1.00 86.88 181 ALA A O 1
ATOM 1392 N N . LEU A 1 182 ? -3.541 2.846 28.475 1.00 88.94 182 LEU A N 1
ATOM 1393 C CA . LEU A 1 182 ? -4.554 3.422 29.361 1.00 88.94 182 LEU A CA 1
ATOM 1394 C C . LEU A 1 182 ? -3.985 4.566 30.210 1.00 88.94 182 LEU A C 1
ATOM 1396 O O . LEU A 1 182 ? -4.628 5.606 30.323 1.00 88.94 182 LEU A O 1
ATOM 1400 N N . ALA A 1 183 ? -2.785 4.396 30.771 1.00 89.00 183 ALA A N 1
ATOM 1401 C CA . ALA A 1 183 ? -2.114 5.418 31.573 1.00 89.00 183 ALA A CA 1
ATOM 1402 C C . ALA A 1 183 ? -1.820 6.676 30.744 1.00 89.00 183 ALA A C 1
ATOM 1404 O O . ALA A 1 183 ? -2.199 7.777 31.135 1.00 89.00 183 ALA A O 1
ATOM 1405 N N . TYR A 1 184 ? -1.252 6.501 29.546 1.00 85.12 184 TYR A N 1
ATOM 1406 C CA . TYR A 1 184 ? -0.991 7.602 28.617 1.00 85.12 184 TYR A CA 1
ATOM 1407 C C . TYR A 1 184 ? -2.266 8.380 28.255 1.00 85.12 184 TYR A C 1
ATOM 1409 O O . TYR A 1 184 ? -2.251 9.607 28.148 1.00 85.12 184 TYR A O 1
ATOM 1417 N N . LEU A 1 185 ? -3.389 7.683 28.062 1.00 82.56 185 LEU A N 1
ATOM 1418 C CA . LEU A 1 185 ? -4.667 8.329 27.760 1.00 82.56 185 LEU A CA 1
ATOM 1419 C C . LEU A 1 185 ? -5.283 9.030 28.973 1.00 82.56 185 LEU A C 1
ATOM 1421 O O . LEU A 1 185 ? -5.851 10.105 28.809 1.00 82.56 185 LEU A O 1
ATOM 1425 N N . GLY A 1 186 ? -5.128 8.476 30.177 1.00 83.12 186 GLY A N 1
ATOM 1426 C CA . GLY A 1 186 ? -5.527 9.143 31.420 1.00 83.12 186 GLY A CA 1
ATOM 1427 C C . GLY A 1 186 ? -4.793 10.471 31.620 1.00 83.12 186 GLY A C 1
ATOM 1428 O O . GLY A 1 186 ? -5.429 11.500 31.847 1.00 83.12 186 GLY A O 1
ATOM 1429 N N . GLU A 1 187 ? -3.470 10.470 31.421 1.00 85.00 187 GLU A N 1
ATOM 1430 C CA . GLU A 1 187 ? -2.630 11.672 31.511 1.00 85.00 187 GLU A CA 1
ATOM 1431 C C . GLU A 1 187 ? -2.990 12.719 30.447 1.00 85.00 187 GLU A C 1
ATOM 1433 O O . GLU A 1 187 ? -3.061 13.911 30.739 1.00 85.00 187 GLU A O 1
ATOM 1438 N N . THR A 1 188 ? -3.233 12.288 29.206 1.00 79.81 188 THR A N 1
ATOM 1439 C CA . THR A 1 188 ? -3.506 13.208 28.087 1.00 79.81 188 THR A CA 1
ATOM 1440 C C . THR A 1 188 ? -4.926 13.771 28.081 1.00 79.81 188 THR A C 1
ATOM 1442 O O . THR A 1 188 ? -5.118 14.896 27.620 1.00 79.81 188 THR A O 1
ATOM 1445 N N . LEU A 1 189 ? -5.914 13.031 28.591 1.00 75.75 189 LEU A N 1
ATOM 1446 C CA . LEU A 1 189 ? -7.311 13.477 28.684 1.00 75.75 189 LEU A CA 1
ATOM 1447 C C . LEU A 1 189 ? -7.637 14.184 30.011 1.00 75.75 189 LEU A C 1
ATOM 1449 O O . LEU A 1 189 ? -8.756 14.666 30.176 1.00 75.75 189 LEU A O 1
ATOM 1453 N N . GLY A 1 190 ? -6.678 14.275 30.940 1.00 64.50 190 GLY A N 1
ATOM 1454 C CA . GLY A 1 190 ? -6.845 14.979 32.215 1.00 64.50 190 GLY A CA 1
ATOM 1455 C C . GLY A 1 190 ? -7.790 14.281 33.198 1.00 64.50 190 GLY A C 1
ATOM 1456 O O . GLY A 1 190 ? -8.363 14.941 34.062 1.00 64.50 190 GLY A O 1
ATOM 1457 N N . ALA A 1 191 ? -7.967 12.966 33.066 1.00 57.97 191 ALA A N 1
ATOM 1458 C CA . ALA A 1 191 ? -8.794 12.166 33.962 1.00 57.97 191 ALA A CA 1
ATOM 1459 C C . ALA A 1 191 ? -7.934 11.621 35.116 1.00 57.97 191 ALA A C 1
ATOM 1461 O O . ALA A 1 191 ? -7.510 10.467 35.080 1.00 57.97 191 ALA A O 1
ATOM 1462 N N . ASN A 1 192 ? -7.658 12.477 36.105 1.00 46.16 192 ASN A N 1
ATOM 1463 C CA . ASN A 1 192 ? -7.255 12.054 37.451 1.00 46.16 192 ASN A CA 1
ATOM 1464 C C . ASN A 1 192 ? -8.487 11.981 38.352 1.00 46.16 192 ASN A C 1
ATOM 1466 O O . ASN A 1 192 ? -9.242 12.980 38.371 1.00 46.16 192 ASN A O 1
#

pLDDT: mean 71.54, std 18.25, range [36.72, 93.81]

Foldseek 3Di:
DDDDDDDDDDDDDDDDPDDPPPDDPPPPPPDDDPPVPDPLLVVLLVLLCCQLVFDWDQDPVRDTDGDHDDDPSNVVNVVSVVCLVPDPDDRDPLSVLSVCCQVCVPDPDDPDDPPDPDDDRPHPDCVDDPPPPPVVVLVVLVVLVVQLVVQCVVPVPDDSQNSLVVSCVVVVHDSVVNVVSVVVCCVVVVPD

Radius of gyration: 31.03 Å; chains: 1; bounding box: 58×48×112 Å

Secondary structure (DSSP, 8-state):
-------------------GGGSS--------------HHHHHHHHHHHHHHH-EEEE-TTS-EEEE---THHHHHHHHHHHHHHHSSSPPPHHHHHHHHHHH-TTSS-----TT-SS---------------HHHHHHHHHHHHHHHHHHHHH-TT--HHHHHHHHHHHTT--HHHHHHHHHHHHHHHT--

Sequence (192 aa):
MRQAIDGQVPSASNEDEPDWAGLFPVEDNSSESGVELDLEFLDDLKLSIGLLGGVHDVGKDGLPKKRYLRGNQEFVARKALARLLRSSNPVDGIVRSLLAALIDPEGEVPPYSSFDLAPIERRIVITGRQRGGGMIQNLRRLELAVAVTAARQSNSAQTRDDAIHEVAERFSVSTRKVEEALAYLGETLGAN